Protein AF-A0A7W1YJH7-F1 (afdb_monomer_lite)

Secondary structure (DSSP, 8-state):
--SSEEEEEPEEEPPPTTHHHHHHHHHHH---S-HHHHHHHHH---S-HHHHHHHHHHHHSHHHHHTT--GGGGSSS-TT--EETTTTS-TT--S-B-EEEEEEEEEE-SEEEEEEEEEEE---EEEESSSS--EEEPEEE-SSEEEE-PPTT-EEEEEEE--EEEEEEEEEEEETTEEPP-TT-EEE--SB-TTTS-EEEEEEEEEEB-SPPTTEEEEEEEEEE--TT-EEEEEEETTEEEE-SEEESPP----SSSPPPP-SB--EEEEE--GGGBTSEEEEEEEEETT---EEEEEEEEEE------------

pLDDT: mean 89.16, std 13.12, range [42.38, 98.88]

Foldseek 3Di:
DDQWDFFDWWAWDACDPLVQLQQVQQLQQADFAAPLVVVDVVVDDDPDVVVVVVNCVVCVDLLNQQLQRFQCQQAPPDLNGHHQFPPPPPPPPPAFFKKKKFQQAFDFFQKKKWFFPAWDAPFWKWFDRFSRDIDTFDWDDDRTIIMTGHDHPGTGGMMIGHGISTRTRYMWTHDPNHTDHRPSMGIGGDDHRCVQWPFPIKIKDKGAAAQRDPQKKKKWKWAFFWAFVQKAKWKDWVNGTHHQHAKVVGDHHSYPDDGDDTDRGTMITIGTDDRVRHGTIMMIMMTRTPVIDPTTIIIMIMHGPPDPPDDDPPDD

Structure (mmCIF, N/CA/C/O backbone):
data_AF-A0A7W1YJH7-F1
#
_entry.id   AF-A0A7W1YJH7-F1
#
loop_
_atom_site.group_PDB
_atom_site.id
_atom_site.type_symbol
_atom_site.label_atom_id
_atom_site.label_alt_id
_atom_site.label_comp_id
_atom_site.label_asym_id
_atom_site.label_entity_id
_atom_site.label_seq_id
_atom_site.pdbx_PDB_ins_code
_atom_site.Cartn_x
_atom_site.Cartn_y
_atom_site.Cartn_z
_atom_site.occupancy
_atom_site.B_iso_or_equiv
_atom_site.auth_seq_id
_atom_site.auth_comp_id
_atom_site.auth_asym_id
_atom_site.auth_atom_id
_atom_site.pdbx_PDB_model_num
ATOM 1 N N . GLN A 1 1 ? 8.538 -22.469 -19.641 1.00 61.84 1 GLN A N 1
ATOM 2 C CA . GLN A 1 1 ? 9.295 -21.195 -19.649 1.00 61.84 1 GLN A CA 1
ATOM 3 C C . GLN A 1 1 ? 10.195 -21.187 -18.421 1.00 61.84 1 GLN A C 1
ATOM 5 O O . GLN A 1 1 ? 9.828 -21.837 -17.451 1.00 61.84 1 GLN A O 1
ATOM 10 N N . SER A 1 2 ? 11.355 -20.520 -18.457 1.00 74.19 2 SER A N 1
ATOM 11 C CA . SER A 1 2 ? 12.187 -20.376 -17.250 1.00 74.19 2 SER A CA 1
ATOM 12 C C . SER A 1 2 ? 11.385 -19.675 -16.147 1.00 74.19 2 SER A C 1
ATOM 14 O O . SER A 1 2 ? 10.746 -18.651 -16.414 1.00 74.19 2 SER A O 1
ATOM 16 N N . THR A 1 3 ? 11.419 -20.229 -14.932 1.00 81.44 3 THR A N 1
ATOM 17 C CA . THR A 1 3 ? 10.791 -19.658 -13.728 1.00 81.44 3 THR A CA 1
ATOM 18 C C . THR A 1 3 ? 11.455 -18.353 -13.303 1.00 81.44 3 THR A C 1
ATOM 20 O O . THR A 1 3 ? 10.800 -17.508 -12.705 1.00 81.44 3 THR A O 1
ATOM 23 N N . HIS A 1 4 ? 12.723 -18.159 -13.675 1.00 90.19 4 HIS A N 1
ATOM 24 C CA . HIS A 1 4 ? 13.487 -16.933 -13.466 1.00 90.19 4 HIS A CA 1
ATOM 25 C C . HIS A 1 4 ? 13.873 -16.342 -14.819 1.00 90.19 4 HIS A C 1
ATOM 27 O O . HIS A 1 4 ? 14.597 -16.976 -15.595 1.00 90.19 4 HIS A O 1
ATOM 33 N N . ARG A 1 5 ? 13.378 -15.147 -15.142 1.00 94.50 5 ARG A N 1
ATOM 34 C CA . ARG A 1 5 ? 13.709 -14.489 -16.413 1.00 94.50 5 ARG A CA 1
ATOM 35 C C . ARG A 1 5 ? 13.520 -12.984 -16.351 1.00 94.50 5 ARG A C 1
ATOM 37 O O . ARG A 1 5 ? 12.672 -12.476 -15.617 1.00 94.50 5 ARG A O 1
ATOM 44 N N . ARG A 1 6 ? 14.296 -12.284 -17.175 1.00 96.81 6 ARG A N 1
ATOM 45 C CA . ARG A 1 6 ? 14.100 -10.862 -17.450 1.00 96.81 6 ARG A CA 1
ATOM 46 C C . ARG A 1 6 ? 12.825 -10.693 -18.272 1.00 96.81 6 ARG A C 1
ATOM 48 O O . ARG A 1 6 ? 12.600 -11.461 -19.205 1.00 96.81 6 ARG A O 1
ATOM 55 N N . LEU A 1 7 ? 12.014 -9.701 -17.926 1.00 97.38 7 LEU A N 1
ATOM 56 C CA . LEU A 1 7 ? 10.808 -9.342 -18.669 1.00 97.38 7 LEU A CA 1
ATOM 57 C C . LEU A 1 7 ? 11.022 -8.097 -19.527 1.00 97.38 7 LEU A C 1
ATOM 59 O O . LEU A 1 7 ? 10.692 -8.115 -20.707 1.00 97.38 7 LEU A O 1
ATOM 63 N N . ALA A 1 8 ? 11.571 -7.029 -18.942 1.00 97.94 8 ALA A N 1
ATOM 64 C CA . ALA A 1 8 ? 11.750 -5.758 -19.636 1.00 97.94 8 ALA A CA 1
ATOM 65 C C . ALA A 1 8 ? 12.838 -4.893 -18.989 1.00 97.94 8 ALA A C 1
ATOM 67 O O . ALA A 1 8 ? 13.052 -4.941 -17.779 1.00 97.94 8 ALA A O 1
ATOM 68 N N . GLU A 1 9 ? 13.498 -4.073 -19.803 1.00 98.44 9 GLU A N 1
ATOM 69 C CA . GLU A 1 9 ? 14.097 -2.814 -19.352 1.00 98.44 9 GLU A CA 1
ATOM 70 C C . GLU A 1 9 ? 13.020 -1.737 -19.452 1.00 98.44 9 GLU A C 1
ATOM 72 O O . GLU A 1 9 ? 12.341 -1.667 -20.478 1.00 98.44 9 GLU A O 1
ATOM 77 N N . LEU A 1 10 ? 12.825 -0.933 -18.408 1.00 98.69 10 LEU A N 1
ATOM 78 C CA . LEU A 1 10 ? 11.893 0.187 -18.506 1.00 98.69 10 LEU A CA 1
ATOM 79 C C . LEU A 1 10 ? 12.586 1.354 -19.209 1.00 98.69 10 LEU A C 1
ATOM 81 O O . LEU A 1 10 ? 13.774 1.597 -19.004 1.00 98.69 10 LEU A O 1
ATOM 85 N N . ALA A 1 11 ? 11.829 2.095 -20.013 1.00 98.62 11 ALA A N 1
ATOM 86 C CA . ALA A 1 11 ? 12.307 3.291 -20.697 1.00 98.62 11 ALA A CA 1
ATOM 87 C C . ALA A 1 11 ? 11.786 4.559 -19.998 1.00 98.62 11 ALA A C 1
ATOM 89 O O . ALA A 1 11 ? 10.679 4.524 -19.448 1.00 98.62 11 ALA A O 1
ATOM 90 N N . PRO A 1 12 ? 12.526 5.685 -20.030 1.00 98.62 12 PRO A N 1
ATOM 91 C CA . PRO A 1 12 ? 12.016 6.963 -19.547 1.00 98.62 12 PRO A CA 1
ATOM 92 C C . PRO A 1 12 ? 10.727 7.346 -20.275 1.00 98.62 12 PRO A C 1
ATOM 94 O O . PRO A 1 12 ? 10.602 7.151 -21.486 1.00 98.62 12 PRO A O 1
ATOM 97 N N . CYS A 1 13 ? 9.779 7.933 -19.555 1.00 98.62 13 CYS A N 1
ATOM 98 C CA . CYS A 1 13 ? 8.532 8.429 -20.123 1.00 98.62 13 CYS A CA 1
ATOM 99 C C . CYS A 1 13 ? 8.088 9.726 -19.437 1.00 98.62 13 CYS A C 1
ATOM 101 O O . CYS A 1 13 ? 8.650 10.148 -18.424 1.00 98.62 13 CYS A O 1
ATOM 103 N N . ALA A 1 14 ? 7.053 10.364 -19.985 1.00 98.56 14 ALA A N 1
ATOM 104 C CA . ALA A 1 14 ? 6.380 11.446 -19.278 1.00 98.56 14 ALA A CA 1
ATOM 105 C C . ALA A 1 14 ? 5.796 10.925 -17.955 1.00 98.56 14 ALA A C 1
ATOM 107 O O . ALA A 1 14 ? 5.360 9.772 -17.876 1.00 98.56 14 ALA A O 1
ATOM 108 N N . VAL A 1 15 ? 5.765 11.782 -16.929 1.00 98.69 15 VAL A N 1
ATOM 109 C CA . VAL A 1 15 ? 5.072 11.473 -15.673 1.00 98.69 15 VAL A CA 1
ATOM 110 C C . VAL A 1 15 ? 3.595 11.192 -15.990 1.00 98.69 15 VAL A C 1
ATOM 112 O O . VAL A 1 15 ? 2.934 12.059 -16.567 1.00 98.69 15 VAL A O 1
ATOM 115 N N . PRO A 1 16 ? 3.065 9.999 -15.659 1.00 98.31 16 PRO A N 1
ATOM 116 C CA . PRO A 1 16 ? 1.682 9.654 -15.969 1.00 98.31 16 PRO A CA 1
ATOM 117 C C . PRO A 1 16 ? 0.680 10.564 -15.251 1.00 98.31 16 PRO A C 1
ATOM 119 O O . PRO A 1 16 ? 0.895 10.951 -14.103 1.00 98.31 16 PRO A O 1
ATOM 122 N N . ALA A 1 17 ? -0.455 10.852 -15.893 1.00 97.56 17 ALA A N 1
ATOM 123 C CA . ALA A 1 17 ? -1.522 11.660 -15.292 1.00 97.56 17 ALA A CA 1
ATOM 124 C C . ALA A 1 17 ? -2.106 11.029 -14.010 1.00 97.56 17 ALA A C 1
ATOM 126 O O . ALA A 1 17 ? -2.607 11.733 -13.140 1.00 97.56 17 ALA A O 1
ATOM 127 N N . ASP A 1 18 ? -2.010 9.706 -13.877 1.00 98.00 18 ASP A N 1
ATOM 128 C CA . ASP A 1 18 ? -2.440 8.912 -12.727 1.00 98.00 18 ASP A CA 1
ATOM 129 C C . ASP A 1 18 ? -1.293 8.595 -11.745 1.00 98.00 18 ASP A C 1
ATOM 131 O O . ASP A 1 18 ? -1.409 7.675 -10.936 1.00 98.00 18 ASP A O 1
ATOM 135 N N . ALA A 1 19 ? -0.180 9.340 -11.777 1.00 98.56 19 ALA A N 1
ATOM 136 C CA . ALA A 1 19 ? 0.971 9.103 -10.897 1.00 98.56 19 ALA A CA 1
ATOM 137 C C . ALA A 1 19 ? 0.606 9.079 -9.399 1.00 98.56 19 ALA A C 1
ATOM 139 O O . ALA A 1 19 ? 1.169 8.282 -8.649 1.00 98.56 19 ALA A O 1
ATOM 140 N N . GLN A 1 20 ? -0.387 9.870 -8.969 1.00 98.31 20 GLN A N 1
ATOM 141 C CA . GLN A 1 20 ? -0.909 9.793 -7.602 1.00 98.31 20 GLN A CA 1
ATOM 142 C C . GLN A 1 20 ? -1.521 8.421 -7.300 1.00 98.31 20 GLN A C 1
ATOM 144 O O . GLN A 1 20 ? -1.251 7.853 -6.249 1.00 98.31 20 GLN A O 1
ATOM 149 N N . ALA A 1 21 ? -2.321 7.867 -8.212 1.00 98.50 21 ALA A N 1
ATOM 150 C CA . ALA A 1 21 ? -2.969 6.576 -8.008 1.00 98.50 21 ALA A CA 1
ATOM 151 C C . ALA A 1 21 ? -1.944 5.436 -7.928 1.00 98.50 21 ALA A C 1
ATOM 153 O O . ALA A 1 21 ? -2.091 4.534 -7.108 1.00 98.50 21 ALA A O 1
ATOM 154 N N . LEU A 1 22 ? -0.878 5.500 -8.733 1.00 98.69 22 LEU A N 1
ATOM 155 C CA . LEU A 1 22 ? 0.249 4.565 -8.669 1.00 98.69 22 LEU A CA 1
ATOM 156 C C . LEU A 1 22 ? 1.021 4.661 -7.349 1.00 98.69 22 LEU A C 1
ATOM 158 O O . LEU A 1 22 ? 1.363 3.636 -6.759 1.00 98.69 22 LEU A O 1
ATOM 162 N N . TYR A 1 23 ? 1.291 5.884 -6.885 1.00 98.12 23 TYR A N 1
ATOM 163 C CA . TYR A 1 23 ? 1.924 6.119 -5.591 1.00 98.12 23 TYR A CA 1
ATOM 164 C C . TYR A 1 23 ? 1.088 5.515 -4.460 1.00 98.12 23 TYR A C 1
ATOM 166 O O . TYR A 1 23 ? 1.578 4.664 -3.711 1.00 98.12 23 TYR A O 1
ATOM 174 N N . GLU A 1 24 ? -0.193 5.890 -4.409 1.00 97.81 24 GLU A N 1
ATOM 175 C CA . GLU A 1 24 ? -1.137 5.433 -3.394 1.00 97.81 24 GLU A CA 1
ATOM 176 C C . GLU A 1 24 ? -1.323 3.918 -3.433 1.00 97.81 24 GLU A C 1
ATOM 178 O O . GLU A 1 24 ? -1.343 3.288 -2.382 1.00 97.81 24 GLU A O 1
ATOM 183 N N . ALA A 1 25 ? -1.384 3.296 -4.613 1.00 98.25 25 ALA A N 1
ATOM 184 C CA . ALA A 1 25 ? -1.552 1.849 -4.717 1.00 98.25 25 ALA A CA 1
ATOM 185 C C . ALA A 1 25 ? -0.481 1.089 -3.933 1.00 98.25 25 ALA A C 1
ATOM 187 O O . ALA A 1 25 ? -0.808 0.160 -3.196 1.00 98.25 25 ALA A O 1
ATOM 188 N N . THR A 1 26 ? 0.783 1.504 -4.041 1.00 98.06 26 THR A N 1
ATOM 189 C CA . THR A 1 26 ? 1.871 0.914 -3.254 1.00 98.06 26 THR A CA 1
ATOM 190 C C . THR A 1 26 ? 1.803 1.332 -1.785 1.00 98.06 26 THR A C 1
ATOM 192 O O . THR A 1 26 ? 2.030 0.478 -0.939 1.00 98.06 26 THR A O 1
ATOM 195 N N . CYS A 1 27 ? 1.417 2.567 -1.441 1.00 96.12 27 CYS A N 1
ATOM 196 C CA . CYS A 1 27 ? 1.228 2.956 -0.036 1.00 96.12 27 CYS A CA 1
ATOM 197 C C . CYS A 1 27 ? 0.150 2.121 0.680 1.00 96.12 27 CYS A C 1
ATOM 199 O O . CYS A 1 27 ? 0.367 1.699 1.808 1.00 96.12 27 CYS A O 1
ATOM 201 N N . PHE A 1 28 ? -0.988 1.853 0.030 1.00 96.94 28 PHE A N 1
ATOM 202 C CA . PHE A 1 28 ? -2.054 1.001 0.574 1.00 96.94 28 PHE A CA 1
ATOM 203 C C . PHE A 1 28 ? -1.674 -0.486 0.594 1.00 96.94 28 PHE A C 1
ATOM 205 O O . PHE A 1 28 ? -2.136 -1.224 1.461 1.00 96.94 28 PHE A O 1
ATOM 212 N N . ALA A 1 29 ? -0.870 -0.947 -0.370 1.00 95.75 29 ALA A N 1
ATOM 213 C CA . ALA A 1 29 ? -0.465 -2.349 -0.455 1.00 95.75 29 ALA A CA 1
ATOM 214 C C . ALA A 1 29 ? 0.703 -2.705 0.476 1.00 95.75 29 ALA A C 1
ATOM 216 O O . ALA A 1 29 ? 0.859 -3.876 0.825 1.00 95.75 29 ALA A O 1
ATOM 217 N N . ALA A 1 30 ? 1.553 -1.733 0.806 1.00 93.56 30 ALA A N 1
ATOM 218 C CA . ALA A 1 30 ? 2.803 -1.962 1.508 1.00 93.56 30 ALA A CA 1
ATOM 219 C C . ALA A 1 30 ? 2.585 -2.537 2.910 1.00 93.56 30 ALA A C 1
ATOM 221 O O . ALA A 1 30 ? 1.809 -2.032 3.717 1.00 93.56 30 ALA A O 1
ATOM 222 N N . ASP A 1 31 ? 3.337 -3.589 3.211 1.00 88.88 31 ASP A N 1
ATOM 223 C CA . ASP A 1 31 ? 3.388 -4.167 4.544 1.00 88.88 31 ASP A CA 1
ATOM 224 C C . ASP A 1 31 ? 4.259 -3.284 5.455 1.00 88.88 31 ASP A C 1
ATOM 226 O O . ASP A 1 31 ? 5.481 -3.207 5.275 1.00 88.88 31 ASP A O 1
ATOM 230 N N . ASN A 1 32 ? 3.625 -2.611 6.424 1.00 88.00 32 ASN A N 1
ATOM 231 C CA . ASN A 1 32 ? 4.273 -1.753 7.420 1.00 88.00 32 ASN A CA 1
ATOM 232 C C . ASN A 1 32 ? 4.306 -2.357 8.835 1.00 88.00 32 ASN A C 1
ATOM 234 O O . ASN A 1 32 ? 4.847 -1.732 9.743 1.00 88.00 32 ASN A O 1
ATOM 238 N N . ASP A 1 33 ? 3.867 -3.602 9.023 1.00 90.25 33 ASP A N 1
ATOM 239 C CA . ASP A 1 33 ? 3.810 -4.222 10.354 1.00 90.25 33 ASP A CA 1
ATOM 240 C C . ASP A 1 33 ? 5.192 -4.553 10.925 1.00 90.25 33 ASP A C 1
ATOM 242 O O . ASP A 1 33 ? 6.190 -4.573 10.202 1.00 90.25 33 ASP A O 1
ATOM 246 N N . ALA A 1 34 ? 5.254 -4.877 12.213 1.00 90.06 34 ALA A N 1
ATOM 247 C CA . ALA A 1 34 ? 6.450 -5.402 12.857 1.00 90.06 34 ALA A CA 1
ATOM 248 C C . ALA A 1 34 ? 6.988 -6.655 12.146 1.00 90.06 34 ALA A C 1
ATOM 250 O O . ALA A 1 34 ? 6.229 -7.502 11.660 1.00 90.06 34 ALA A O 1
ATOM 251 N N . LEU A 1 35 ? 8.316 -6.811 12.121 1.00 89.50 35 LEU A N 1
ATOM 252 C CA . LEU A 1 35 ? 8.987 -7.939 11.469 1.00 89.50 35 LEU A CA 1
ATOM 253 C C . LEU A 1 35 ? 8.476 -9.291 11.984 1.00 89.50 35 LEU A C 1
ATOM 255 O O . LEU A 1 35 ? 8.379 -10.247 11.215 1.00 89.50 35 LEU A O 1
ATOM 259 N N . GLU A 1 36 ? 8.122 -9.370 13.260 1.00 91.25 36 GLU A N 1
ATOM 260 C CA . GLU A 1 36 ? 7.566 -10.542 13.924 1.00 91.25 36 GLU A CA 1
ATOM 261 C C . GLU A 1 36 ? 6.221 -10.934 13.300 1.00 91.25 36 GLU A C 1
ATOM 263 O O . GLU A 1 36 ? 6.043 -12.084 12.892 1.00 91.25 36 GLU A O 1
ATOM 268 N N . ALA A 1 37 ? 5.311 -9.971 13.122 1.00 91.62 37 ALA A N 1
ATOM 269 C CA . ALA A 1 37 ? 4.021 -10.187 12.466 1.00 91.62 37 ALA A CA 1
ATOM 270 C C . ALA A 1 37 ? 4.201 -10.587 10.990 1.00 91.62 37 ALA A C 1
ATOM 272 O O . ALA A 1 37 ? 3.569 -11.533 10.506 1.00 91.62 37 ALA A O 1
ATOM 273 N N . ARG A 1 38 ? 5.137 -9.945 10.276 1.00 89.31 38 ARG A N 1
ATOM 274 C CA . ARG A 1 38 ? 5.480 -10.325 8.893 1.00 89.31 38 ARG A CA 1
ATOM 275 C C . ARG A 1 38 ? 6.030 -11.743 8.811 1.00 89.31 38 ARG A C 1
ATOM 277 O O . ARG A 1 38 ? 5.660 -12.499 7.914 1.00 89.31 38 ARG A O 1
ATOM 284 N N . SER A 1 39 ? 6.903 -12.115 9.741 1.00 89.50 39 SER A N 1
ATOM 285 C CA . SER A 1 39 ? 7.529 -13.439 9.801 1.00 89.50 39 SER A CA 1
ATOM 286 C C . SER A 1 39 ? 6.508 -14.522 10.132 1.00 89.50 39 SER A C 1
ATOM 288 O O . SER A 1 39 ? 6.524 -15.584 9.507 1.00 89.50 39 SER A O 1
ATOM 290 N N . LEU A 1 40 ? 5.560 -14.241 11.031 1.00 91.12 40 LEU A N 1
ATOM 291 C CA . LEU A 1 40 ? 4.418 -15.115 11.296 1.00 91.12 40 LEU A CA 1
ATOM 292 C C . LEU A 1 40 ? 3.613 -15.368 10.013 1.00 91.12 40 LEU A C 1
ATOM 294 O O . LEU A 1 40 ? 3.408 -16.522 9.641 1.00 91.12 40 LEU A O 1
ATOM 298 N N . ARG A 1 41 ? 3.223 -14.309 9.288 1.00 88.56 41 ARG A N 1
ATOM 299 C CA . ARG A 1 41 ? 2.466 -14.444 8.028 1.00 88.56 41 ARG A CA 1
ATOM 300 C C . ARG A 1 41 ? 3.238 -15.215 6.958 1.00 88.56 41 ARG A C 1
ATOM 302 O O . ARG A 1 41 ? 2.675 -16.096 6.318 1.00 88.56 41 ARG A O 1
ATOM 309 N N . ARG A 1 42 ? 4.524 -14.901 6.775 1.00 85.56 42 ARG A N 1
ATOM 310 C CA . ARG A 1 42 ? 5.390 -15.539 5.768 1.00 85.56 42 ARG A CA 1
ATOM 311 C C . ARG A 1 42 ? 5.663 -17.013 6.069 1.00 85.56 42 ARG A C 1
ATOM 313 O O . ARG A 1 42 ? 5.786 -17.793 5.132 1.00 85.56 42 ARG A O 1
ATOM 320 N N . SER A 1 43 ? 5.785 -17.381 7.345 1.00 88.19 43 SER A N 1
ATOM 321 C CA . SER A 1 43 ? 6.021 -18.772 7.758 1.00 88.19 43 SER A CA 1
ATOM 322 C C . SER A 1 43 ? 4.751 -19.623 7.771 1.00 88.19 43 SER A C 1
ATOM 324 O O . SER A 1 43 ? 4.849 -20.842 7.669 1.00 88.19 43 SER A O 1
ATOM 326 N N . GLY A 1 44 ? 3.572 -19.001 7.858 1.00 89.00 44 GLY A N 1
ATOM 327 C CA . GLY A 1 44 ? 2.295 -19.701 7.800 1.00 89.00 44 GLY A CA 1
ATOM 328 C C . GLY A 1 44 ? 2.003 -20.566 9.037 1.00 89.00 44 GLY A C 1
ATOM 329 O O . GLY A 1 44 ? 2.681 -20.456 10.072 1.00 89.00 44 GLY A O 1
ATOM 330 N N . PRO A 1 45 ? 0.958 -21.410 8.969 1.00 90.50 45 PRO A N 1
ATOM 331 C CA . PRO A 1 45 ? 0.590 -22.302 10.066 1.00 90.50 45 PRO A CA 1
ATOM 332 C C . PRO A 1 45 ? 1.706 -23.314 10.360 1.00 90.50 45 PRO A C 1
ATOM 334 O O . PRO A 1 45 ? 2.457 -23.710 9.473 1.00 90.50 45 PRO A O 1
ATOM 337 N N . THR A 1 46 ? 1.807 -23.741 11.618 1.00 90.56 46 THR A N 1
ATOM 338 C CA . THR A 1 46 ? 2.767 -24.760 12.065 1.00 90.56 46 THR A CA 1
ATOM 339 C C . THR A 1 46 ? 2.025 -25.981 12.595 1.00 90.56 46 THR A C 1
ATOM 341 O O . THR A 1 46 ? 0.987 -25.845 13.236 1.00 90.56 46 THR A O 1
ATOM 344 N N . LEU A 1 47 ? 2.571 -27.172 12.349 1.00 94.12 47 LEU A N 1
ATOM 345 C CA . LEU A 1 47 ? 2.102 -28.418 12.966 1.00 94.12 47 LEU A CA 1
ATOM 346 C C . LEU A 1 47 ? 2.873 -28.765 14.247 1.00 94.12 47 LEU A C 1
ATOM 348 O O . LEU A 1 47 ? 2.548 -29.750 14.898 1.00 94.12 47 LEU A O 1
ATOM 352 N N . VAL A 1 48 ? 3.896 -27.981 14.606 1.00 96.31 48 VAL A N 1
ATOM 353 C CA . VAL A 1 48 ? 4.712 -28.194 15.808 1.00 96.31 48 VAL A CA 1
ATOM 354 C C . VAL A 1 48 ? 4.071 -27.442 16.982 1.00 96.31 48 VAL A C 1
ATOM 356 O O . VAL A 1 48 ? 4.137 -26.207 16.999 1.00 96.31 48 VAL A O 1
ATOM 359 N N . PRO A 1 49 ? 3.477 -28.130 17.979 1.00 96.06 49 PRO A N 1
ATOM 360 C CA . PRO A 1 49 ? 2.710 -27.475 19.042 1.00 96.06 49 PRO A CA 1
ATOM 361 C C . PRO A 1 49 ? 3.528 -26.481 19.867 1.00 96.06 49 PRO A C 1
ATOM 363 O O . PRO A 1 49 ? 3.021 -25.435 20.251 1.00 96.06 49 PRO A O 1
ATOM 366 N N . GLN A 1 50 ? 4.813 -26.761 20.091 1.00 97.62 50 GLN A N 1
ATOM 367 C CA . GLN A 1 50 ? 5.724 -25.879 20.822 1.00 97.62 50 GLN A CA 1
ATOM 368 C C . GLN A 1 50 ? 5.951 -24.559 20.076 1.00 97.62 50 GLN A C 1
ATOM 370 O O . GLN A 1 50 ? 6.031 -23.503 20.697 1.00 97.62 50 GLN A O 1
ATOM 375 N N . VAL A 1 51 ? 6.009 -24.604 18.739 1.00 95.50 51 VAL A N 1
ATOM 376 C CA . VAL A 1 51 ? 6.124 -23.396 17.910 1.00 95.50 51 VAL A CA 1
ATOM 377 C C . VAL A 1 51 ? 4.828 -22.593 17.976 1.00 95.50 51 VAL A C 1
ATOM 379 O O . VAL A 1 51 ? 4.886 -21.370 18.069 1.00 95.50 51 VAL A O 1
ATOM 382 N N . GLN A 1 52 ? 3.667 -23.256 17.963 1.00 96.62 52 GLN A N 1
ATOM 383 C CA . GLN A 1 52 ? 2.384 -22.568 18.119 1.00 96.62 52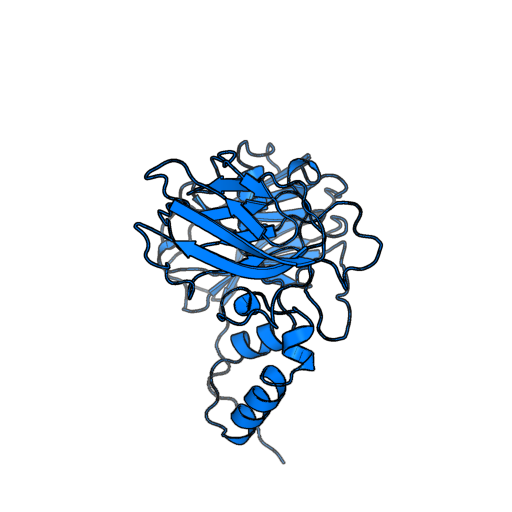 GLN A CA 1
ATOM 384 C C . GLN A 1 52 ? 2.269 -21.917 19.503 1.00 96.62 52 GLN A C 1
ATOM 386 O O . GLN A 1 52 ? 2.015 -20.722 19.579 1.00 96.62 52 GLN A O 1
ATOM 391 N N . ALA A 1 53 ? 2.580 -22.648 20.576 1.00 97.44 53 ALA A N 1
ATOM 392 C CA . ALA A 1 53 ? 2.558 -22.123 21.939 1.00 97.44 53 ALA A CA 1
ATOM 393 C C . ALA A 1 53 ? 3.508 -20.927 22.125 1.00 97.44 53 ALA A C 1
ATOM 395 O O . ALA A 1 53 ? 3.146 -19.947 22.769 1.00 97.44 53 ALA A O 1
ATOM 396 N N . ALA A 1 54 ? 4.703 -20.968 21.524 1.00 96.56 54 ALA A N 1
ATOM 397 C CA . ALA A 1 54 ? 5.639 -19.845 21.556 1.00 96.56 54 ALA A CA 1
ATOM 398 C C . ALA A 1 54 ? 5.104 -18.615 20.801 1.00 96.56 54 ALA A C 1
ATOM 400 O O . ALA A 1 54 ? 5.251 -17.490 21.279 1.00 96.56 54 ALA A O 1
ATOM 401 N N . ARG A 1 55 ? 4.457 -18.816 19.643 1.00 95.50 55 ARG A N 1
ATOM 402 C CA . ARG A 1 55 ? 3.791 -17.736 18.895 1.00 95.50 55 ARG A CA 1
ATOM 403 C C . ARG A 1 55 ? 2.660 -17.129 19.720 1.00 95.50 55 ARG A C 1
ATOM 405 O O . ARG A 1 55 ? 2.619 -15.912 19.863 1.00 95.50 55 ARG A O 1
ATOM 412 N N . ASP A 1 56 ? 1.795 -17.958 20.291 1.00 95.44 56 ASP A N 1
ATOM 413 C CA . ASP A 1 56 ? 0.660 -17.505 21.098 1.00 95.44 56 ASP A CA 1
ATOM 414 C C . ASP A 1 56 ? 1.136 -16.716 22.325 1.00 95.44 56 ASP A C 1
ATOM 416 O O . ASP A 1 56 ? 0.626 -15.630 22.593 1.00 95.44 56 ASP A O 1
ATOM 420 N N . ALA A 1 57 ? 2.176 -17.198 23.014 1.00 96.19 57 ALA A N 1
ATOM 421 C CA . ALA A 1 57 ? 2.782 -16.489 24.138 1.00 96.19 57 ALA A CA 1
ATOM 422 C C . ALA A 1 57 ? 3.374 -15.131 23.721 1.00 96.19 57 ALA A C 1
ATOM 424 O O . ALA A 1 57 ? 3.145 -14.127 24.393 1.00 96.19 57 ALA A O 1
ATOM 425 N N . PHE A 1 58 ? 4.103 -15.074 22.600 1.00 94.94 58 PHE A N 1
ATOM 426 C CA . PHE A 1 58 ? 4.720 -13.835 22.125 1.00 94.94 58 PHE A CA 1
ATOM 427 C C . PHE A 1 58 ? 3.690 -12.799 21.655 1.00 94.94 58 PHE A C 1
ATOM 429 O O . PHE A 1 58 ? 3.785 -11.633 22.024 1.00 94.94 58 PHE A O 1
ATOM 436 N N . PHE A 1 59 ? 2.703 -13.194 20.846 1.00 92.75 59 PHE A N 1
ATOM 437 C CA . PHE A 1 59 ? 1.702 -12.261 20.308 1.00 92.75 59 PHE A CA 1
ATOM 438 C C . PHE A 1 59 ? 0.580 -11.939 21.307 1.00 92.75 59 PHE A C 1
ATOM 440 O O . PHE A 1 59 ? -0.092 -10.917 21.160 1.00 92.75 59 PHE A O 1
ATOM 447 N N . GLY A 1 60 ? 0.385 -12.781 22.326 1.00 90.56 60 GLY A N 1
ATOM 448 C CA . GLY A 1 60 ? -0.560 -12.555 23.419 1.00 90.56 60 GLY A CA 1
ATOM 449 C C . GLY A 1 60 ? -0.030 -11.649 24.533 1.00 90.56 60 GLY A C 1
ATOM 450 O O . GLY A 1 60 ? -0.821 -11.178 25.347 1.00 90.56 60 GLY A O 1
ATOM 451 N N . GLN A 1 61 ? 1.280 -11.380 24.590 1.00 92.00 61 GLN A N 1
ATOM 452 C CA . GLN A 1 61 ? 1.850 -10.556 25.657 1.00 92.00 61 GLN A CA 1
ATOM 453 C C . GLN A 1 61 ? 1.374 -9.095 25.566 1.00 92.00 61 GLN A C 1
ATOM 455 O O . GLN A 1 61 ? 1.373 -8.483 24.493 1.00 92.00 61 GLN A O 1
ATOM 460 N N . GLU A 1 62 ? 1.038 -8.507 26.716 1.00 89.94 62 GLU A N 1
ATOM 461 C CA . GLU A 1 62 ? 0.545 -7.127 26.827 1.00 89.94 62 GLU A CA 1
ATOM 462 C C . GLU A 1 62 ? 1.507 -6.115 26.194 1.00 89.94 62 GLU A C 1
ATOM 464 O O . GLU A 1 62 ? 1.083 -5.186 25.509 1.00 89.94 62 GLU A O 1
ATOM 469 N N . LEU A 1 63 ? 2.819 -6.325 26.348 1.00 87.88 63 LEU A N 1
ATOM 470 C CA . LEU A 1 63 ? 3.820 -5.427 25.779 1.00 87.88 63 LEU A CA 1
ATOM 471 C C . LEU A 1 63 ? 3.756 -5.394 24.244 1.00 87.88 63 LEU A C 1
ATOM 473 O O . LEU A 1 63 ? 3.866 -4.319 23.667 1.00 87.88 63 LEU A O 1
ATOM 477 N N . PHE A 1 64 ? 3.559 -6.535 23.574 1.00 88.50 64 PHE A N 1
ATOM 478 C CA . PHE A 1 64 ? 3.439 -6.576 22.112 1.00 88.50 64 PHE A CA 1
ATOM 479 C C . PHE A 1 64 ? 2.178 -5.862 21.641 1.00 88.50 64 PHE A C 1
ATOM 481 O O . PHE A 1 64 ? 2.242 -4.983 20.779 1.00 88.50 64 PHE A O 1
ATOM 488 N N . ARG A 1 65 ? 1.050 -6.196 22.272 1.00 87.75 65 ARG A N 1
ATOM 489 C CA . ARG A 1 65 ? -0.270 -5.635 21.971 1.00 87.75 65 ARG A CA 1
ATOM 490 C C . ARG A 1 65 ? -0.324 -4.116 22.195 1.00 87.75 65 ARG A C 1
ATOM 492 O O . ARG A 1 65 ? -0.833 -3.392 21.348 1.00 87.75 65 ARG A O 1
ATOM 499 N N . SER A 1 66 ? 0.274 -3.617 23.275 1.00 83.06 66 SER A N 1
ATOM 500 C CA . SER A 1 66 ? 0.290 -2.183 23.615 1.00 83.06 66 SER A CA 1
ATOM 501 C C . SER A 1 66 ? 1.285 -1.345 22.806 1.00 83.06 66 SER A C 1
ATOM 503 O O . SER A 1 66 ? 1.156 -0.124 22.763 1.00 83.06 66 SER A O 1
ATOM 505 N N . ARG A 1 67 ? 2.276 -1.955 22.135 1.00 83.44 67 ARG A N 1
ATOM 506 C CA . ARG A 1 67 ? 3.219 -1.197 21.289 1.00 83.44 67 ARG A CA 1
ATOM 507 C C . ARG A 1 67 ? 2.621 -0.697 19.981 1.00 83.44 67 ARG A C 1
ATOM 509 O O . ARG A 1 67 ? 3.263 0.114 19.320 1.00 83.44 67 ARG A O 1
ATOM 516 N N . GLY A 1 68 ? 1.443 -1.191 19.611 1.00 84.69 68 GLY A N 1
ATOM 517 C CA . GLY A 1 68 ? 0.725 -0.778 18.414 1.00 84.69 68 GLY A CA 1
ATOM 518 C C . GLY A 1 68 ? 1.550 -0.903 17.142 1.00 84.69 68 GLY A C 1
ATOM 519 O O . GLY A 1 68 ? 1.673 0.042 16.369 1.00 84.69 68 GLY A O 1
ATOM 520 N N . CYS A 1 69 ? 2.173 -2.071 16.977 1.00 87.44 69 CYS A N 1
ATOM 521 C CA . CYS A 1 69 ? 3.100 -2.362 15.889 1.00 87.44 69 CYS A CA 1
ATOM 522 C C . CYS A 1 69 ? 2.537 -3.319 14.825 1.00 87.44 69 CYS A C 1
ATOM 524 O O . CYS A 1 69 ? 3.271 -3.807 13.965 1.00 87.44 69 CYS A O 1
ATOM 526 N N . TRP A 1 70 ? 1.232 -3.588 14.883 1.00 90.94 70 TRP A N 1
ATOM 527 C CA . TRP A 1 70 ? 0.529 -4.484 13.975 1.00 90.94 70 TRP A CA 1
ATOM 528 C C . TRP A 1 70 ? -0.848 -3.907 13.632 1.00 90.94 70 TRP A C 1
ATOM 530 O O . TRP A 1 70 ? -1.671 -3.718 14.524 1.00 90.94 70 TRP A O 1
ATOM 540 N N . ASP A 1 71 ? -1.101 -3.664 12.346 1.00 90.50 71 ASP A N 1
ATOM 541 C CA . ASP A 1 71 ? -2.331 -3.071 11.813 1.00 90.50 71 ASP A CA 1
ATOM 542 C C . ASP A 1 71 ? -3.620 -3.758 12.280 1.00 90.50 71 ASP A C 1
ATOM 544 O O . ASP A 1 71 ? -4.616 -3.098 12.569 1.00 90.50 71 ASP A O 1
ATOM 548 N N . LYS A 1 72 ? -3.586 -5.086 12.425 1.00 91.38 72 LYS A N 1
ATOM 549 C CA . LYS A 1 72 ? -4.710 -5.912 12.875 1.00 91.38 72 LYS A CA 1
ATOM 550 C C . LYS A 1 72 ? -5.297 -5.445 14.210 1.00 91.38 72 LYS A C 1
ATOM 552 O O . LYS A 1 72 ? -6.481 -5.663 14.450 1.00 91.38 72 LYS A O 1
ATOM 557 N N . LEU A 1 73 ? -4.487 -4.815 15.058 1.00 91.19 73 LEU A N 1
ATOM 558 C CA . LEU A 1 73 ? -4.913 -4.302 16.357 1.00 91.19 73 LEU A CA 1
ATOM 559 C C . LEU A 1 73 ? -5.915 -3.142 16.257 1.00 91.19 73 LEU A C 1
ATOM 561 O O . LEU A 1 73 ? -6.533 -2.822 17.257 1.00 91.19 73 LEU A O 1
ATOM 565 N N . LEU A 1 74 ? -6.105 -2.540 15.076 1.00 91.69 74 LEU A N 1
ATOM 566 C CA . LEU A 1 74 ? -7.180 -1.571 14.813 1.00 91.69 74 LEU A CA 1
ATOM 567 C C . LEU A 1 74 ? -8.557 -2.211 14.593 1.00 91.69 74 LEU A C 1
ATOM 569 O O . LEU A 1 74 ? -9.558 -1.502 14.438 1.00 91.69 74 LEU A O 1
ATOM 573 N N . PHE A 1 75 ? -8.594 -3.532 14.429 1.00 94.00 75 PHE A N 1
ATOM 574 C CA . PHE A 1 75 ? -9.764 -4.253 13.941 1.00 94.00 75 PHE A CA 1
ATOM 575 C C . PHE A 1 75 ? -10.125 -5.453 14.824 1.00 94.00 75 PHE A C 1
ATOM 577 O O . PHE A 1 75 ? -10.880 -6.325 14.384 1.00 94.00 75 PHE A O 1
ATOM 584 N N . ASP A 1 76 ? -9.577 -5.535 16.040 1.00 91.12 76 ASP A N 1
ATOM 585 C CA . ASP A 1 76 ? -9.733 -6.689 16.930 1.00 91.12 76 ASP A CA 1
ATOM 586 C C . ASP A 1 76 ? -10.847 -6.529 17.977 1.00 91.12 76 ASP A C 1
ATOM 588 O O . ASP A 1 76 ? -11.221 -7.517 18.609 1.00 91.12 76 ASP A O 1
ATOM 592 N N . GLY A 1 77 ? -11.460 -5.344 18.090 1.00 90.75 77 GLY A N 1
ATOM 593 C CA . GLY A 1 77 ? -12.539 -5.098 19.049 1.00 90.75 77 GLY A CA 1
ATOM 594 C C . GLY A 1 77 ? -12.050 -4.674 20.431 1.00 90.75 77 GLY A C 1
ATOM 595 O O . GLY A 1 77 ? -12.876 -4.522 21.334 1.00 90.75 77 GLY A O 1
ATOM 596 N N . GLU A 1 78 ? -10.743 -4.475 20.622 1.00 87.94 78 GLU A N 1
ATOM 597 C CA . GLU A 1 78 ? -10.152 -4.176 21.921 1.00 87.94 78 GLU A CA 1
ATOM 598 C C . GLU A 1 78 ? -9.628 -2.736 22.001 1.00 87.94 78 GLU A C 1
ATOM 600 O O . GLU A 1 78 ? -8.609 -2.369 21.432 1.00 87.94 78 GLU A O 1
ATOM 605 N N . ARG A 1 79 ? -10.269 -1.901 22.829 1.00 84.00 79 ARG A N 1
ATOM 606 C CA . ARG A 1 79 ? -9.850 -0.497 23.038 1.00 84.00 79 ARG A CA 1
ATOM 607 C C . ARG A 1 79 ? -8.450 -0.325 23.640 1.00 84.00 79 ARG A C 1
ATOM 609 O O . ARG A 1 79 ? -7.919 0.779 23.620 1.00 84.00 79 ARG A O 1
ATOM 616 N N . GLY A 1 80 ? -7.905 -1.374 24.254 1.00 82.69 80 GLY A N 1
ATOM 617 C CA . GLY A 1 80 ? -6.578 -1.351 24.875 1.00 82.69 80 GLY A CA 1
ATOM 618 C C . GLY A 1 80 ? -5.432 -1.557 23.885 1.00 82.69 80 GLY A C 1
ATOM 619 O O . GLY A 1 80 ? -4.270 -1.409 24.263 1.00 82.69 80 GLY A O 1
ATOM 620 N N . THR A 1 81 ? -5.745 -1.911 22.642 1.00 86.88 81 THR A N 1
ATOM 621 C CA . THR A 1 81 ? -4.783 -2.090 21.556 1.00 86.88 81 THR A CA 1
ATOM 622 C C . THR A 1 81 ? -5.000 -1.043 20.480 1.00 86.88 81 THR A C 1
ATOM 624 O O . THR A 1 81 ? -5.889 -0.206 20.605 1.00 86.88 81 THR A O 1
ATOM 627 N N . GLY A 1 82 ? -4.136 -1.018 19.466 1.00 85.69 82 GLY A N 1
ATOM 628 C CA . GLY A 1 82 ? -4.255 -0.051 18.387 1.00 85.69 82 GLY A CA 1
ATOM 629 C C . GLY A 1 82 ? -2.996 0.088 17.550 1.00 85.69 82 GLY A C 1
ATOM 630 O O . GLY A 1 82 ? -2.113 -0.765 17.594 1.00 85.69 82 GLY A O 1
ATOM 631 N N . LEU A 1 83 ? -2.894 1.195 16.820 1.00 82.88 83 LEU A N 1
ATOM 632 C CA . LEU A 1 83 ? -1.660 1.669 16.200 1.00 82.88 83 LEU A CA 1
ATOM 633 C C . LEU A 1 83 ? -1.236 2.984 16.842 1.00 82.88 83 LEU A C 1
ATOM 635 O O . LEU A 1 83 ? -2.029 3.918 17.000 1.00 82.88 83 LEU A O 1
ATOM 639 N N . VAL A 1 84 ? 0.047 3.061 17.183 1.00 74.25 84 VAL A N 1
ATOM 640 C CA . VAL A 1 84 ? 0.675 4.294 17.657 1.00 74.25 84 VAL A CA 1
ATOM 641 C C . VAL A 1 84 ? 1.410 4.913 16.479 1.00 74.25 84 VAL A C 1
ATOM 643 O O . VAL A 1 84 ? 2.557 4.564 16.188 1.00 74.25 84 VAL A O 1
ATOM 646 N N . GLN A 1 85 ? 0.753 5.845 15.793 1.00 63.84 85 GLN A N 1
ATOM 647 C CA . GLN A 1 85 ? 1.313 6.466 14.600 1.00 63.84 85 GLN A CA 1
ATOM 648 C C . GLN A 1 85 ? 2.626 7.198 14.924 1.00 63.84 85 GLN A C 1
ATOM 650 O O . GLN A 1 85 ? 2.663 8.132 15.723 1.00 63.84 85 GLN A O 1
ATOM 655 N N . GLY A 1 86 ? 3.721 6.781 14.284 1.00 55.47 86 GLY A N 1
ATOM 656 C CA . GLY A 1 86 ? 5.003 7.491 14.313 1.00 55.47 86 GLY A CA 1
ATOM 657 C C . GLY A 1 86 ? 5.812 7.416 15.614 1.00 55.47 86 GLY A C 1
ATOM 658 O O . GLY A 1 86 ? 6.898 7.986 15.664 1.00 55.47 86 GLY A O 1
ATOM 659 N N . GLY A 1 87 ? 5.363 6.683 16.640 1.00 53.75 87 GLY A N 1
ATOM 660 C CA . GLY A 1 87 ? 6.005 6.665 17.967 1.00 53.75 87 GLY A CA 1
ATOM 661 C C . GLY A 1 87 ? 7.451 6.140 18.004 1.00 53.75 87 GLY A C 1
ATOM 662 O O . GLY A 1 87 ? 8.165 6.369 18.979 1.00 53.75 87 GLY A O 1
ATOM 663 N N . ARG A 1 88 ? 7.897 5.442 16.951 1.00 56.81 88 ARG A N 1
ATOM 664 C CA . ARG A 1 88 ? 9.279 4.945 16.782 1.00 56.81 88 ARG A CA 1
ATOM 665 C C . ARG A 1 88 ? 9.865 5.224 15.399 1.00 56.81 88 ARG A C 1
ATOM 667 O O . ARG A 1 88 ? 10.887 4.637 15.038 1.00 56.81 88 ARG A O 1
ATOM 674 N N . LEU A 1 89 ? 9.229 6.096 14.615 1.00 55.31 89 LEU A N 1
ATOM 675 C CA . LEU A 1 89 ? 9.867 6.585 13.400 1.00 55.31 89 LEU A CA 1
ATOM 676 C C . LEU A 1 89 ? 11.147 7.335 13.804 1.00 55.31 89 LEU A C 1
ATOM 678 O O . LEU A 1 89 ? 11.145 8.025 14.827 1.00 55.31 89 LEU A O 1
ATOM 682 N N . PRO A 1 90 ? 12.250 7.207 13.045 1.00 49.66 90 PRO A N 1
ATOM 683 C CA . PRO A 1 90 ? 13.400 8.078 13.236 1.00 49.66 90 PRO A CA 1
ATOM 684 C C . PRO A 1 90 ? 12.910 9.529 13.264 1.00 49.66 90 PRO A C 1
ATOM 686 O O . PRO A 1 90 ? 12.077 9.907 12.444 1.00 49.66 90 PRO A O 1
ATOM 689 N N . THR A 1 91 ? 13.431 10.348 14.175 1.00 45.75 91 THR A N 1
ATOM 690 C CA . THR A 1 91 ? 13.049 11.760 14.400 1.00 45.75 91 THR A CA 1
ATOM 691 C C . THR A 1 91 ? 13.216 12.683 13.180 1.00 45.75 91 THR A C 1
ATOM 693 O O . THR A 1 91 ? 13.007 13.884 13.293 1.00 45.75 91 THR A O 1
ATOM 696 N N . ASN A 1 92 ? 13.592 12.130 12.024 1.00 42.44 92 ASN A N 1
ATOM 697 C CA . ASN A 1 92 ? 13.964 12.821 10.795 1.00 42.44 92 ASN A CA 1
ATOM 698 C C . ASN A 1 92 ? 12.976 12.546 9.641 1.00 42.44 92 ASN A C 1
ATOM 700 O O . ASN A 1 92 ? 13.350 12.684 8.478 1.00 42.44 92 ASN A O 1
ATOM 704 N N . VAL A 1 93 ? 11.743 12.101 9.918 1.00 48.88 93 VAL A N 1
ATOM 705 C CA . VAL A 1 93 ? 10.702 12.044 8.876 1.00 48.88 93 VAL A CA 1
ATOM 706 C C . VAL A 1 93 ? 10.154 13.459 8.666 1.00 48.88 93 VAL A C 1
ATOM 708 O O . VAL A 1 93 ? 9.212 13.893 9.330 1.00 48.88 93 VAL A O 1
ATOM 711 N N . ASP A 1 94 ? 10.791 14.198 7.757 1.00 42.38 94 ASP A N 1
ATOM 712 C CA . ASP A 1 94 ? 10.348 15.514 7.292 1.00 42.38 94 ASP A CA 1
ATOM 713 C C . ASP A 1 94 ? 9.085 15.379 6.424 1.00 42.38 94 ASP A C 1
ATOM 715 O O . ASP A 1 94 ? 9.138 15.333 5.202 1.00 42.38 94 ASP A O 1
ATOM 719 N N . GLY A 1 95 ? 7.916 15.323 7.061 1.00 55.84 95 GLY A N 1
ATOM 720 C CA . GLY A 1 95 ? 6.626 15.172 6.385 1.00 55.84 95 GLY A CA 1
ATOM 721 C C . GLY A 1 95 ? 5.694 14.303 7.216 1.00 55.84 95 GLY A C 1
ATOM 722 O O . GLY A 1 95 ? 6.107 13.281 7.744 1.00 55.84 95 GLY A O 1
ATOM 723 N N . LEU A 1 96 ? 4.439 14.721 7.395 1.00 66.06 96 LEU A N 1
ATOM 724 C CA . LEU A 1 96 ? 3.513 13.970 8.243 1.00 66.06 96 LEU A CA 1
ATOM 725 C C . LEU A 1 96 ? 2.951 12.778 7.460 1.00 66.06 96 LEU A C 1
ATOM 727 O O . LEU A 1 96 ? 2.328 13.007 6.417 1.00 66.06 96 LEU A O 1
ATOM 731 N N . PRO A 1 97 ? 3.133 11.539 7.946 1.00 80.75 97 PRO A N 1
ATOM 732 C CA . PRO A 1 97 ? 2.501 10.378 7.348 1.00 80.75 97 PRO A CA 1
ATOM 733 C C . PRO A 1 97 ? 0.971 10.481 7.364 1.00 80.75 97 PRO A C 1
ATOM 735 O O . PRO A 1 97 ? 0.377 11.099 8.254 1.00 80.75 97 PRO A O 1
ATOM 738 N N . GLU A 1 98 ? 0.328 9.853 6.385 1.00 87.00 98 GLU A N 1
ATOM 739 C CA . GLU A 1 98 ? -1.131 9.729 6.317 1.00 87.00 98 GLU A CA 1
ATOM 740 C C . GLU A 1 98 ? -1.554 8.317 6.699 1.00 87.00 98 GLU A C 1
ATOM 742 O O . GLU A 1 98 ? -0.943 7.345 6.248 1.00 87.00 98 GLU A O 1
ATOM 747 N N . LEU A 1 99 ? -2.626 8.213 7.487 1.00 89.69 99 LEU A N 1
ATOM 748 C CA . LEU A 1 99 ? -3.286 6.936 7.718 1.00 89.69 99 LEU A CA 1
ATOM 749 C C . LEU A 1 99 ? -4.042 6.544 6.451 1.00 89.69 99 LEU A C 1
ATOM 751 O O . LEU A 1 99 ? -4.816 7.335 5.915 1.00 89.69 99 LEU A O 1
ATOM 755 N N . ARG A 1 100 ? -3.855 5.306 6.020 1.00 93.69 100 ARG A N 1
ATOM 756 C CA . ARG A 1 100 ? -4.506 4.675 4.878 1.00 93.69 100 ARG A CA 1
ATOM 757 C C . ARG A 1 100 ? -5.180 3.403 5.346 1.00 93.69 100 ARG A C 1
ATOM 759 O O . ARG A 1 100 ? -4.552 2.620 6.045 1.00 93.69 100 ARG A O 1
ATOM 766 N N . ILE A 1 101 ? -6.432 3.198 4.955 1.00 95.62 101 ILE A N 1
ATOM 767 C CA . ILE A 1 101 ? -7.212 2.001 5.274 1.00 95.62 101 ILE A CA 1
ATOM 768 C C . ILE A 1 101 ? -7.759 1.402 3.974 1.00 95.62 101 ILE A C 1
ATOM 770 O O . ILE A 1 101 ? -8.554 2.047 3.286 1.00 95.62 101 ILE A O 1
ATOM 774 N N . ASP A 1 102 ? -7.336 0.181 3.630 1.00 97.62 102 ASP A N 1
ATOM 775 C CA . ASP A 1 102 ? -7.961 -0.626 2.567 1.00 97.62 102 ASP A CA 1
ATOM 776 C C . ASP A 1 102 ? -9.025 -1.517 3.211 1.00 97.62 102 ASP A C 1
ATOM 778 O O . ASP A 1 102 ? -8.711 -2.361 4.048 1.00 97.62 102 ASP A O 1
ATOM 782 N N . LEU A 1 103 ? -10.282 -1.345 2.809 1.00 97.62 103 LEU A N 1
ATOM 783 C CA . LEU A 1 103 ? -11.427 -2.130 3.283 1.00 97.62 103 LEU A CA 1
ATOM 784 C C . LEU A 1 103 ? -11.456 -3.543 2.658 1.00 97.62 103 LEU A C 1
ATOM 786 O O . LEU A 1 103 ? -12.277 -4.393 3.010 1.00 97.62 103 LEU A O 1
ATOM 790 N N . GLY A 1 104 ? -10.563 -3.814 1.703 1.00 95.94 104 GLY A N 1
ATOM 791 C CA . GLY A 1 104 ? -10.411 -5.081 0.990 1.00 95.94 104 GLY A CA 1
ATOM 792 C C . GLY A 1 104 ? -11.356 -5.227 -0.205 1.00 95.94 104 GLY A C 1
ATOM 793 O O . GLY A 1 104 ? -11.003 -5.872 -1.193 1.00 95.94 104 GLY A O 1
ATOM 794 N N . ALA A 1 105 ? -12.525 -4.587 -0.160 1.00 95.44 105 ALA A N 1
ATOM 795 C CA . ALA A 1 105 ? -13.492 -4.533 -1.252 1.00 95.44 105 ALA A CA 1
ATOM 796 C C . ALA A 1 105 ? -14.305 -3.224 -1.214 1.00 95.44 105 ALA A C 1
ATOM 798 O O . ALA A 1 105 ? -14.399 -2.596 -0.155 1.00 95.44 105 ALA A O 1
ATOM 799 N N . PRO A 1 106 ? -14.918 -2.807 -2.341 1.00 96.00 106 PRO A N 1
ATOM 800 C CA . PRO A 1 106 ? -15.882 -1.712 -2.342 1.00 96.00 106 PRO A CA 1
ATOM 801 C C . PRO A 1 106 ? -17.003 -1.963 -1.325 1.00 96.00 106 PRO A C 1
ATOM 803 O O . PRO A 1 106 ? -17.702 -2.972 -1.391 1.00 96.00 106 PRO A O 1
ATOM 806 N N . THR A 1 107 ? -17.157 -1.032 -0.394 1.00 96.69 107 THR A N 1
ATOM 807 C CA . THR A 1 107 ? -17.987 -1.131 0.805 1.00 96.69 107 THR A CA 1
ATOM 808 C C . THR A 1 107 ? -18.831 0.132 0.930 1.00 96.69 107 THR A C 1
ATOM 810 O O . THR A 1 107 ? -18.314 1.242 0.817 1.00 96.69 107 THR A O 1
ATOM 813 N N . VAL A 1 108 ? -20.133 -0.028 1.157 1.00 97.19 108 VAL A N 1
ATOM 814 C CA . VAL A 1 108 ? -21.039 1.084 1.473 1.00 97.19 108 VAL A CA 1
ATOM 815 C C . VAL A 1 108 ? -21.205 1.130 2.986 1.00 97.19 108 VAL A C 1
ATOM 817 O O . VAL A 1 108 ? -21.566 0.123 3.587 1.00 97.19 108 VAL A O 1
ATOM 820 N N . ALA A 1 109 ? -20.958 2.288 3.587 1.00 97.00 109 ALA A N 1
ATOM 821 C CA . ALA A 1 109 ? -21.136 2.522 5.014 1.00 97.00 109 ALA A CA 1
ATOM 822 C C . ALA A 1 109 ? -21.803 3.882 5.233 1.00 97.00 109 ALA A C 1
ATOM 824 O O . ALA A 1 109 ? -21.567 4.817 4.465 1.00 97.00 109 ALA A O 1
ATOM 825 N N . ASP A 1 110 ? -22.603 3.985 6.289 1.00 96.81 110 ASP A N 1
ATOM 826 C CA . ASP A 1 110 ? -23.197 5.249 6.727 1.00 96.81 110 ASP A CA 1
ATOM 827 C C . ASP A 1 110 ? -22.183 6.068 7.534 1.00 96.81 110 ASP A C 1
ATOM 829 O O . ASP A 1 110 ? -22.152 7.296 7.452 1.00 96.81 110 ASP A O 1
ATOM 833 N N . SER A 1 111 ? -21.321 5.388 8.296 1.00 96.31 111 SER A N 1
ATOM 834 C CA . SER A 1 111 ? -20.205 6.020 8.994 1.00 96.31 111 SER A CA 1
ATOM 835 C C . SER A 1 111 ? -19.017 5.077 9.168 1.00 96.31 111 SER A C 1
ATOM 837 O O . SER A 1 111 ? -19.183 3.862 9.272 1.00 96.31 111 SER A O 1
ATOM 839 N N . PHE A 1 112 ? -17.822 5.664 9.222 1.00 96.56 112 PHE A N 1
ATOM 840 C CA . PHE A 1 112 ? -16.619 5.059 9.785 1.00 96.56 112 PHE A CA 1
ATOM 841 C C . PHE A 1 112 ? -16.245 5.827 11.051 1.00 96.56 112 PHE A C 1
ATOM 843 O O . PHE A 1 112 ? -16.282 7.060 11.056 1.00 96.56 112 PHE A O 1
ATOM 850 N N . VAL A 1 113 ? -15.862 5.120 12.110 1.00 95.00 113 VAL A N 1
ATOM 851 C CA . VAL A 1 113 ? -15.473 5.718 13.390 1.00 95.00 113 VAL A CA 1
ATOM 852 C C . VAL A 1 113 ? -14.103 5.198 13.785 1.00 95.00 113 VAL A C 1
ATOM 854 O O . VAL A 1 113 ? -13.920 4.000 13.982 1.00 95.00 113 VAL A O 1
ATOM 857 N N . LEU A 1 114 ? -13.143 6.107 13.918 1.00 93.25 114 LEU A N 1
ATOM 858 C CA . LEU A 1 114 ? -11.832 5.825 14.485 1.00 93.25 114 LEU A CA 1
ATOM 859 C C . LEU A 1 114 ? -11.859 6.274 15.945 1.00 93.25 114 LEU A C 1
ATOM 861 O O . LEU A 1 114 ? -12.148 7.438 16.223 1.00 93.25 114 LEU A O 1
ATOM 865 N N . GLN A 1 115 ? -11.565 5.369 16.870 1.00 92.38 115 GLN A N 1
ATOM 866 C CA . GLN A 1 115 ? -11.447 5.668 18.296 1.00 92.38 115 GLN A CA 1
ATOM 867 C C . GLN A 1 115 ? -10.010 6.059 18.626 1.00 92.38 115 GLN A C 1
ATOM 869 O O . GLN A 1 115 ? -9.067 5.408 18.177 1.00 92.38 115 GLN A O 1
ATOM 874 N N . LEU A 1 116 ? -9.849 7.108 19.425 1.00 87.94 116 LEU A N 1
ATOM 875 C CA . LEU A 1 116 ? -8.564 7.680 19.800 1.00 87.94 116 LEU A CA 1
ATOM 876 C C . LEU A 1 116 ? -8.297 7.439 21.292 1.00 87.94 116 LEU A C 1
ATOM 878 O O . LEU A 1 116 ? -9.160 7.708 22.125 1.00 87.94 116 LEU A O 1
ATOM 882 N N . ALA A 1 117 ? -7.083 7.006 21.637 1.00 83.56 117 ALA A N 1
ATOM 883 C CA . ALA A 1 117 ? -6.564 7.030 23.015 1.00 83.56 117 ALA A CA 1
ATOM 884 C C . ALA A 1 117 ? -5.705 8.274 23.306 1.00 83.56 117 ALA A C 1
ATOM 886 O O . ALA A 1 117 ? -5.117 8.401 24.380 1.00 83.56 117 ALA A O 1
ATOM 887 N N . GLY A 1 118 ? -5.604 9.189 22.343 1.00 75.31 118 GLY A N 1
ATOM 888 C CA . GLY A 1 118 ? -4.869 10.440 22.462 1.00 75.31 118 GLY A CA 1
ATOM 889 C C . GLY A 1 118 ? -4.297 10.910 21.128 1.00 75.31 118 GLY A C 1
ATOM 890 O O . GLY A 1 118 ? -4.246 10.165 20.145 1.00 75.31 118 GLY A O 1
ATOM 891 N N . GLY A 1 119 ? -3.840 12.162 21.111 1.00 69.56 119 GLY A N 1
ATOM 892 C CA . GLY A 1 119 ? -3.291 12.811 19.922 1.00 69.56 119 GLY A CA 1
ATOM 893 C C . GLY A 1 119 ? -4.264 13.783 19.256 1.00 69.56 119 GLY A C 1
ATOM 894 O O . GLY A 1 119 ? -5.332 14.085 19.781 1.00 69.56 119 GLY A O 1
ATOM 895 N N . THR A 1 120 ? -3.863 14.321 18.104 1.00 59.91 120 THR A N 1
ATOM 896 C CA . THR A 1 120 ? -4.695 15.221 17.289 1.00 59.91 120 THR A CA 1
ATOM 897 C C . THR A 1 120 ? -4.521 14.901 15.805 1.00 59.91 120 THR A C 1
ATOM 899 O O . THR A 1 120 ? -3.466 14.429 15.373 1.00 59.91 120 THR A O 1
ATOM 902 N N . THR A 1 121 ? -5.556 15.166 15.009 1.00 67.38 121 THR A N 1
ATOM 903 C CA . THR A 1 121 ? -5.537 15.051 13.543 1.00 67.38 121 THR A CA 1
ATOM 904 C C . THR A 1 121 ? -6.026 16.347 12.905 1.00 67.38 121 THR A C 1
ATOM 906 O O . THR A 1 121 ? -6.753 17.119 13.530 1.00 67.38 121 THR A O 1
ATOM 909 N N . SER A 1 122 ? -5.636 16.591 11.648 1.00 61.31 122 SER A N 1
ATOM 910 C CA . SER A 1 122 ? -6.217 17.683 10.854 1.00 61.31 122 SER A CA 1
ATOM 911 C C . SER A 1 122 ? -7.610 17.367 10.308 1.00 61.31 122 SER A C 1
ATOM 913 O O . SER A 1 122 ? -8.273 18.258 9.785 1.00 61.31 122 SER A O 1
ATOM 915 N N . GLY A 1 123 ? -8.065 16.120 10.461 1.00 65.44 123 GLY A N 1
ATOM 916 C CA . GLY A 1 123 ? -9.471 15.763 10.350 1.00 65.44 123 GLY A CA 1
ATOM 917 C C . GLY A 1 123 ? -10.038 15.693 8.941 1.00 65.44 123 GLY A C 1
ATOM 918 O O . GLY A 1 123 ? -11.221 15.427 8.825 1.00 65.44 123 GLY A O 1
ATOM 919 N N . GLN A 1 124 ? -9.273 15.900 7.867 1.00 85.69 124 GLN A N 1
ATOM 920 C CA . GLN A 1 124 ? -9.825 15.729 6.521 1.00 85.69 124 GLN A CA 1
ATOM 921 C C . GLN A 1 124 ? -9.623 14.292 6.042 1.00 85.69 124 GLN A C 1
ATOM 923 O O . GLN A 1 124 ? -8.489 13.839 5.866 1.00 85.69 124 GLN A O 1
ATOM 928 N N . ALA A 1 125 ? -10.736 13.584 5.852 1.00 93.00 125 ALA A N 1
ATOM 929 C CA . ALA A 1 125 ? -10.743 12.256 5.260 1.00 93.00 125 ALA A CA 1
ATOM 930 C C . ALA A 1 125 ? -11.066 12.354 3.774 1.00 93.00 125 ALA A C 1
ATOM 932 O O . ALA A 1 125 ? -11.899 13.161 3.356 1.00 93.00 125 ALA A O 1
ATOM 933 N N . GLU A 1 126 ? -10.447 11.489 2.987 1.00 95.81 126 GLU A N 1
ATOM 934 C CA . GLU A 1 126 ? -10.809 11.281 1.597 1.00 95.81 126 GLU A CA 1
ATOM 935 C C . GLU A 1 126 ? -11.099 9.803 1.351 1.00 95.81 126 GLU A C 1
ATOM 937 O O . GLU A 1 126 ? -10.432 8.919 1.893 1.00 95.81 126 GLU A O 1
ATOM 942 N N . GLY A 1 127 ? -12.101 9.546 0.517 1.00 97.12 127 GLY A N 1
ATOM 943 C CA . GLY A 1 127 ? -12.505 8.209 0.109 1.00 97.12 127 GLY A CA 1
ATOM 944 C C . GLY A 1 127 ? -12.325 7.989 -1.385 1.00 97.12 127 GLY A C 1
ATOM 945 O O . GLY A 1 127 ? -12.572 8.891 -2.190 1.00 97.12 127 GLY A O 1
ATOM 946 N N . SER A 1 128 ? -11.949 6.769 -1.758 1.00 97.94 128 SER A N 1
ATOM 947 C CA . SER A 1 128 ? -11.883 6.325 -3.147 1.00 97.94 128 SER A CA 1
ATOM 948 C C . SER A 1 128 ? -12.356 4.881 -3.308 1.00 97.94 128 SER A C 1
ATOM 950 O O . SER A 1 128 ? -12.160 4.040 -2.432 1.00 97.94 128 SER A O 1
ATOM 952 N N . ALA A 1 129 ? -12.960 4.569 -4.454 1.00 97.00 129 ALA A N 1
ATOM 953 C CA . ALA A 1 129 ? -13.257 3.193 -4.854 1.00 97.00 129 ALA A CA 1
ATOM 954 C C . ALA A 1 129 ? -12.103 2.547 -5.646 1.00 97.00 129 ALA A C 1
ATOM 956 O O . ALA A 1 129 ? -12.006 1.321 -5.695 1.00 97.00 129 ALA A O 1
ATOM 957 N N . ASP A 1 130 ? -11.248 3.359 -6.278 1.00 95.81 130 ASP A N 1
ATOM 958 C CA . ASP A 1 130 ? -10.359 2.935 -7.368 1.00 95.81 130 ASP A CA 1
ATOM 959 C C . ASP A 1 130 ? -8.951 3.564 -7.343 1.00 95.81 130 ASP A C 1
ATOM 961 O O . ASP A 1 130 ? -8.148 3.262 -8.223 1.00 95.81 130 ASP A O 1
ATOM 965 N N . LEU A 1 131 ? -8.650 4.414 -6.351 1.00 97.38 131 LEU A N 1
ATOM 966 C CA . LEU A 1 131 ? -7.439 5.245 -6.200 1.00 97.38 131 LEU A CA 1
ATOM 967 C C . LEU A 1 131 ? -7.272 6.365 -7.237 1.00 97.38 131 LEU A C 1
ATOM 969 O O . LEU A 1 131 ? -6.401 7.221 -7.068 1.00 97.38 131 LEU A O 1
ATOM 973 N N . LEU A 1 132 ? -8.099 6.390 -8.282 1.00 96.06 132 LEU A N 1
ATOM 974 C CA . LEU A 1 132 ? -8.059 7.390 -9.347 1.00 96.06 132 LEU A CA 1
ATOM 975 C C . LEU A 1 132 ? -8.862 8.630 -8.962 1.00 96.06 132 LEU A C 1
ATOM 977 O O . LEU A 1 132 ? -8.467 9.753 -9.273 1.00 96.06 132 LEU A O 1
ATOM 981 N N . ARG A 1 133 ? -10.002 8.430 -8.295 1.00 95.38 133 ARG A N 1
ATOM 982 C CA . ARG A 1 133 ? -10.911 9.509 -7.900 1.00 95.38 133 ARG A CA 1
ATOM 983 C C . ARG A 1 133 ? -11.039 9.559 -6.390 1.00 95.38 133 ARG A C 1
ATOM 985 O O . ARG A 1 133 ? -11.451 8.579 -5.772 1.00 95.38 133 ARG A O 1
ATOM 992 N N . TRP A 1 134 ? -10.723 10.715 -5.822 1.00 96.25 134 TRP A N 1
ATOM 993 C CA . TRP A 1 134 ? -10.820 10.981 -4.392 1.00 96.25 134 TRP A CA 1
ATOM 994 C C . TRP A 1 134 ? -11.968 11.943 -4.120 1.00 96.25 134 TRP A C 1
ATOM 996 O O . TRP A 1 134 ? -12.154 12.927 -4.833 1.00 96.25 134 TRP A O 1
ATOM 1006 N N . THR A 1 135 ? -12.759 11.630 -3.101 1.00 96.44 135 THR A N 1
ATOM 1007 C CA . THR A 1 135 ? -13.838 12.487 -2.609 1.00 96.44 135 THR A CA 1
ATOM 1008 C C . THR A 1 135 ? -13.500 12.898 -1.193 1.00 96.44 135 THR A C 1
ATOM 1010 O O . THR A 1 135 ? -13.298 12.030 -0.347 1.00 96.44 135 THR A O 1
ATOM 1013 N N . VAL A 1 136 ? -13.463 14.203 -0.930 1.00 95.88 136 VAL A N 1
ATOM 1014 C CA . VAL A 1 136 ? -13.390 14.723 0.438 1.00 95.88 136 VAL A CA 1
ATOM 1015 C C . VAL A 1 136 ? -14.665 14.319 1.167 1.00 95.88 136 VAL A C 1
ATOM 1017 O O . VAL A 1 136 ? -15.769 14.614 0.707 1.00 95.88 136 VAL A O 1
ATOM 1020 N N . LEU A 1 137 ? -14.510 13.631 2.291 1.00 96.06 137 LEU A N 1
ATOM 1021 C CA . LEU A 1 137 ? -15.622 13.129 3.080 1.00 96.06 137 LEU A CA 1
ATOM 1022 C C . LEU A 1 137 ? -15.917 14.090 4.238 1.00 96.06 137 LEU A C 1
ATOM 1024 O O . LEU A 1 137 ? -14.985 14.644 4.826 1.00 96.06 137 LEU A O 1
ATOM 1028 N N . PRO A 1 138 ? -17.200 14.296 4.585 1.00 95.19 138 PRO A N 1
ATOM 1029 C CA . PRO A 1 138 ? -17.573 14.927 5.839 1.00 95.19 138 PRO A CA 1
ATOM 1030 C C . PRO A 1 138 ? -16.911 14.207 7.014 1.00 95.19 138 PRO A C 1
ATOM 1032 O O . PRO A 1 138 ? -17.126 13.011 7.218 1.00 95.19 138 PRO A O 1
ATOM 1035 N N . THR A 1 139 ? -16.134 14.952 7.794 1.00 93.94 139 THR A N 1
ATOM 1036 C CA . THR A 1 139 ? -15.426 14.415 8.952 1.00 93.94 139 THR A CA 1
ATOM 1037 C C . THR A 1 139 ? -15.656 15.297 10.165 1.00 93.94 139 THR A C 1
ATOM 1039 O O . THR A 1 139 ? -15.534 16.519 10.097 1.00 93.94 139 THR A O 1
ATOM 1042 N N . THR A 1 140 ? -15.974 14.666 11.288 1.00 92.38 140 THR A N 1
ATOM 1043 C CA . THR A 1 140 ? -16.080 15.308 12.598 1.00 92.38 140 THR A CA 1
ATOM 1044 C C . THR A 1 140 ? -15.006 14.736 13.506 1.00 92.38 140 THR A C 1
ATOM 1046 O O . THR A 1 140 ? -14.889 13.520 13.637 1.00 92.38 140 THR A O 1
ATOM 1049 N N . VAL A 1 141 ? -14.220 15.612 14.126 1.00 88.88 141 VAL A N 1
ATOM 1050 C CA . VAL A 1 141 ? -13.138 15.232 15.039 1.00 88.88 141 VAL A CA 1
ATOM 1051 C C . VAL A 1 141 ? -13.490 15.701 16.441 1.00 88.88 141 VAL A C 1
ATOM 1053 O O . VAL A 1 141 ? -13.825 16.867 16.646 1.00 88.88 141 VAL A O 1
ATOM 1056 N N . THR A 1 142 ? -13.390 14.792 17.401 1.00 88.69 142 THR A N 1
ATOM 1057 C CA . THR A 1 142 ? -13.463 15.072 18.834 1.00 88.69 142 THR A CA 1
ATOM 1058 C C . THR A 1 142 ? -12.144 14.675 19.500 1.00 88.69 142 THR A C 1
ATOM 1060 O O . THR A 1 142 ? -11.217 14.213 18.835 1.00 88.69 142 THR A O 1
ATOM 1063 N N . ALA A 1 143 ? -12.041 14.847 20.820 1.00 85.06 143 ALA A N 1
ATOM 1064 C CA . ALA A 1 143 ? -10.881 14.371 21.574 1.00 85.06 143 ALA A CA 1
ATOM 1065 C C . ALA A 1 143 ? -10.752 12.833 21.574 1.00 85.06 143 ALA A C 1
ATOM 1067 O O . ALA A 1 143 ? -9.655 12.316 21.761 1.00 85.06 143 ALA A O 1
ATOM 1068 N N . GLU A 1 144 ? -11.856 12.113 21.359 1.00 89.50 144 GLU A N 1
ATOM 1069 C CA . GLU A 1 144 ? -11.927 10.653 21.504 1.00 89.50 144 GLU A CA 1
ATOM 1070 C C . GLU A 1 144 ? -12.208 9.933 20.184 1.00 89.50 144 GLU A C 1
ATOM 1072 O O . GLU A 1 144 ? -12.020 8.721 20.092 1.00 89.50 144 GLU A O 1
ATOM 1077 N N . THR A 1 145 ? -12.690 10.639 19.159 1.00 91.56 145 THR A N 1
ATOM 1078 C CA . THR A 1 145 ? -13.141 10.013 17.914 1.00 91.56 145 THR A CA 1
ATOM 1079 C C . THR A 1 145 ? -12.893 10.862 16.676 1.00 91.56 145 THR A C 1
ATOM 1081 O O . THR A 1 145 ? -12.968 12.091 16.705 1.00 91.56 145 THR A O 1
ATOM 1084 N N . VAL A 1 146 ? -12.678 10.180 15.552 1.00 92.38 146 VAL A N 1
ATOM 1085 C CA . VAL A 1 146 ? -12.838 10.731 14.203 1.00 92.38 146 VAL A CA 1
ATOM 1086 C C . VAL A 1 146 ? -13.988 9.992 13.536 1.00 92.38 146 VAL A C 1
ATOM 1088 O O . VAL A 1 146 ? -13.890 8.793 13.282 1.00 92.38 146 VAL A O 1
ATOM 1091 N N . THR A 1 147 ? -15.068 10.706 13.239 1.00 94.75 147 THR A N 1
ATOM 1092 C CA . THR A 1 147 ? -16.224 10.163 12.520 1.00 94.75 147 THR A CA 1
ATOM 1093 C C . THR A 1 147 ? -16.203 10.656 11.086 1.00 94.75 147 THR A C 1
ATOM 1095 O O . THR A 1 147 ? -16.222 11.862 10.848 1.00 94.75 147 THR A O 1
ATOM 1098 N N . ILE A 1 148 ? -16.200 9.728 10.136 1.00 95.81 148 ILE A N 1
ATOM 1099 C CA . ILE A 1 148 ? -16.237 9.983 8.697 1.00 95.81 148 ILE A CA 1
ATOM 1100 C C . ILE A 1 148 ? -17.603 9.527 8.190 1.00 95.81 148 ILE A C 1
ATOM 1102 O O . ILE A 1 148 ? -17.973 8.373 8.396 1.00 95.81 148 ILE A O 1
ATOM 1106 N N . ALA A 1 149 ? -18.346 10.409 7.526 1.00 96.06 149 ALA A N 1
ATOM 1107 C CA . ALA A 1 149 ? -19.692 10.127 7.027 1.00 96.06 149 ALA A CA 1
ATOM 1108 C C . ALA A 1 149 ? -19.719 10.192 5.490 1.00 96.06 149 ALA A C 1
ATOM 1110 O O . ALA A 1 149 ? -19.847 11.283 4.925 1.00 96.06 149 ALA A O 1
ATOM 1111 N N . PRO A 1 150 ? -19.567 9.055 4.785 1.00 96.25 150 PRO A N 1
ATOM 1112 C CA . PRO A 1 150 ? -19.647 9.026 3.332 1.00 96.25 150 PRO A CA 1
ATOM 1113 C C . PRO A 1 150 ? -21.014 9.496 2.811 1.00 96.25 150 PRO A C 1
ATOM 1115 O O . PRO A 1 150 ? -22.038 9.273 3.459 1.00 96.25 150 PRO A O 1
ATOM 1118 N N . PRO A 1 151 ? -21.077 10.092 1.606 1.00 94.69 151 PRO A N 1
ATOM 1119 C CA . PRO A 1 151 ? -22.343 10.313 0.920 1.00 94.69 151 PRO A CA 1
ATOM 1120 C C . PRO A 1 151 ? -23.147 9.014 0.780 1.00 94.69 151 PRO A C 1
ATOM 1122 O O . PRO A 1 151 ? -22.590 7.943 0.525 1.00 94.69 151 PRO A O 1
ATOM 1125 N N . ALA A 1 152 ? -24.472 9.115 0.889 1.00 92.31 152 ALA A N 1
ATOM 1126 C CA . ALA A 1 152 ? -25.354 7.956 0.830 1.00 92.31 152 ALA A CA 1
ATOM 1127 C C . ALA A 1 152 ? -25.104 7.105 -0.429 1.00 92.31 152 ALA A C 1
ATOM 1129 O O . ALA A 1 152 ? -25.052 7.623 -1.546 1.00 92.31 152 ALA A O 1
ATOM 1130 N N . ARG A 1 153 ? -25.008 5.781 -0.241 1.00 90.62 153 ARG A N 1
ATOM 1131 C CA . ARG A 1 153 ? -24.756 4.777 -1.298 1.00 90.62 153 ARG A CA 1
ATOM 1132 C C . ARG A 1 153 ? -23.389 4.881 -1.988 1.00 90.62 153 ARG A C 1
ATOM 1134 O O . ARG A 1 153 ? -23.163 4.166 -2.963 1.00 90.62 153 ARG A O 1
ATOM 1141 N N . MET A 1 154 ? -22.476 5.723 -1.506 1.00 95.69 154 MET A N 1
ATOM 1142 C CA . MET A 1 154 ? -21.111 5.752 -2.018 1.00 95.69 154 MET A CA 1
ATOM 1143 C C . MET A 1 154 ? -20.371 4.485 -1.577 1.00 95.69 154 MET A C 1
ATOM 1145 O O . MET A 1 154 ? -20.196 4.243 -0.385 1.00 95.69 154 MET A O 1
ATOM 1149 N N . ALA A 1 155 ? -19.930 3.679 -2.542 1.00 96.50 155 ALA A N 1
ATOM 1150 C CA . ALA A 1 155 ? -19.044 2.555 -2.271 1.00 96.50 155 ALA A CA 1
ATOM 1151 C C . ALA A 1 155 ? -17.593 3.047 -2.224 1.00 96.50 155 ALA A C 1
ATOM 1153 O O . ALA A 1 155 ? -17.098 3.637 -3.185 1.00 96.50 155 ALA A O 1
ATOM 1154 N N . LEU A 1 156 ? -16.916 2.785 -1.113 1.00 97.38 156 LEU A N 1
ATOM 1155 C CA . LEU A 1 156 ? -15.516 3.114 -0.880 1.00 97.38 156 LEU A CA 1
ATOM 1156 C C . LEU A 1 156 ? -14.720 1.829 -0.706 1.00 97.38 156 LEU A C 1
ATOM 1158 O O . LEU A 1 156 ? -15.205 0.872 -0.116 1.00 97.38 156 LEU A O 1
ATOM 1162 N N . ARG A 1 157 ? -13.488 1.803 -1.197 1.00 97.69 157 ARG A N 1
ATOM 1163 C CA . ARG A 1 157 ? -12.526 0.750 -0.854 1.00 97.69 157 ARG A CA 1
ATOM 1164 C C . ARG A 1 157 ? -11.372 1.309 -0.034 1.00 97.69 157 ARG A C 1
ATOM 1166 O O . ARG A 1 157 ? -10.878 0.639 0.861 1.00 97.69 157 ARG A O 1
ATOM 1173 N N . TYR A 1 158 ? -10.961 2.525 -0.349 1.00 98.19 158 TYR A N 1
ATOM 1174 C CA . TYR A 1 158 ? -9.801 3.175 0.222 1.00 98.19 158 TYR A CA 1
ATOM 1175 C C . TYR A 1 158 ? -10.249 4.402 0.996 1.00 98.19 158 TYR A C 1
ATOM 1177 O O . TYR A 1 158 ? -10.989 5.237 0.471 1.00 98.19 158 TYR A O 1
ATOM 1185 N N . LEU A 1 159 ? -9.775 4.513 2.229 1.00 96.56 159 LEU A N 1
ATOM 1186 C CA . LEU A 1 159 ? -9.855 5.725 3.030 1.00 96.56 159 LEU A CA 1
ATOM 1187 C C . LEU A 1 159 ? -8.438 6.216 3.285 1.00 96.56 159 LEU A C 1
ATOM 1189 O O . LEU A 1 159 ? -7.562 5.418 3.616 1.00 96.56 159 LEU A O 1
ATOM 1193 N N . ARG A 1 160 ? -8.216 7.522 3.178 1.00 93.69 160 ARG A N 1
ATOM 1194 C CA . ARG A 1 160 ? -7.022 8.150 3.743 1.00 93.69 160 ARG A CA 1
ATOM 1195 C C . ARG A 1 160 ? -7.409 9.314 4.634 1.00 93.69 160 ARG A C 1
ATOM 1197 O O . ARG A 1 160 ? -8.369 10.026 4.343 1.00 93.69 160 ARG A O 1
ATOM 1204 N N . LEU A 1 161 ? -6.665 9.495 5.716 1.00 89.69 161 LEU A N 1
ATOM 1205 C CA . LEU A 1 161 ? -6.842 10.598 6.647 1.00 89.69 161 LEU A CA 1
ATOM 1206 C C . LEU A 1 161 ? -5.564 11.429 6.681 1.00 89.69 161 LEU A C 1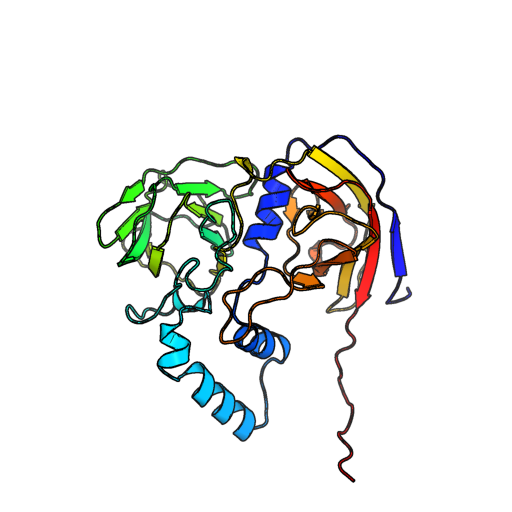
ATOM 1208 O O . LEU A 1 161 ? -4.487 10.942 7.043 1.00 89.69 161 LEU A O 1
ATOM 1212 N N . ALA A 1 162 ? -5.700 12.698 6.305 1.00 79.00 162 ALA A N 1
ATOM 1213 C CA . ALA A 1 162 ? -4.590 13.626 6.298 1.00 79.00 162 ALA A CA 1
ATOM 1214 C C . ALA A 1 162 ? -4.189 13.991 7.735 1.00 79.00 162 ALA A C 1
ATOM 1216 O O . ALA A 1 162 ? -5.000 14.502 8.514 1.00 79.00 162 ALA A O 1
ATOM 1217 N N . ARG A 1 163 ? -2.891 13.837 8.026 1.00 68.81 163 ARG A N 1
ATOM 1218 C CA . ARG A 1 163 ? -2.190 14.291 9.241 1.00 68.81 163 ARG A CA 1
ATOM 1219 C C . ARG A 1 163 ? -2.674 13.641 10.545 1.00 68.81 163 ARG A C 1
ATOM 1221 O O . ARG A 1 163 ? -3.838 13.737 10.921 1.00 68.81 163 ARG A O 1
ATOM 1228 N N . GLY A 1 164 ? -1.731 13.148 11.336 1.00 57.88 164 GLY A N 1
ATOM 1229 C CA . GLY A 1 164 ? -1.940 12.883 12.755 1.00 57.88 164 GLY A CA 1
ATOM 1230 C C . GLY A 1 164 ? -0.695 12.310 13.420 1.00 57.88 164 GLY A C 1
ATOM 1231 O O . GLY A 1 164 ? 0.091 11.622 12.782 1.00 57.88 164 GLY A O 1
ATOM 1232 N N . SER A 1 165 ? -0.499 12.628 14.696 1.00 59.31 165 SER A N 1
ATOM 1233 C CA . SER A 1 165 ? 0.097 11.677 15.633 1.00 59.31 165 SER A CA 1
ATOM 1234 C C . SER A 1 165 ? -1.098 11.174 16.414 1.00 59.31 165 SER A C 1
ATOM 1236 O O . SER A 1 165 ? -1.597 11.866 17.304 1.00 59.31 165 SER A O 1
ATOM 1238 N N . MET A 1 166 ? -1.673 10.076 15.939 1.00 71.88 166 MET A N 1
ATOM 1239 C CA . MET A 1 166 ? -2.843 9.479 16.553 1.00 71.88 166 MET A CA 1
ATOM 1240 C C . MET A 1 166 ? -2.428 8.178 17.211 1.00 71.88 166 MET A C 1
ATOM 1242 O O . MET A 1 166 ? -1.762 7.339 16.601 1.00 71.88 166 MET A O 1
ATOM 1246 N N . HIS A 1 167 ? -2.869 8.007 18.448 1.00 82.06 167 HIS A N 1
ATOM 1247 C CA . HIS A 1 167 ? -3.029 6.676 18.989 1.00 82.06 167 HIS A CA 1
ATOM 1248 C C . HIS A 1 167 ? -4.445 6.232 18.636 1.00 82.06 167 HIS A C 1
ATOM 1250 O O . HIS A 1 167 ? -5.406 6.645 19.288 1.00 82.06 167 HIS A O 1
ATOM 1256 N N . ILE A 1 168 ? -4.569 5.467 17.554 1.00 87.31 168 ILE A N 1
ATOM 1257 C CA . ILE A 1 168 ? -5.860 4.946 17.104 1.00 87.31 168 ILE A CA 1
ATOM 1258 C C . ILE A 1 168 ? -6.017 3.578 17.721 1.00 87.31 168 ILE A C 1
ATOM 1260 O O . ILE A 1 168 ? -5.181 2.711 17.487 1.00 87.31 168 ILE A O 1
ATOM 1264 N N . CYS A 1 169 ? -7.081 3.393 18.485 1.00 89.50 169 CYS A N 1
ATOM 1265 C CA . CYS A 1 169 ? -7.344 2.121 19.132 1.00 89.50 169 CYS A CA 1
ATOM 1266 C C . CYS A 1 169 ? -8.125 1.180 18.234 1.00 89.50 169 CYS A C 1
ATOM 1268 O O . CYS A 1 169 ? -7.842 -0.002 18.164 1.00 89.50 169 CYS A O 1
ATOM 1270 N N . GLU A 1 170 ? -9.118 1.721 17.538 1.00 92.94 170 GLU A N 1
ATOM 1271 C CA . GLU A 1 170 ? -10.116 0.901 16.875 1.00 92.94 170 GLU A CA 1
ATOM 1272 C C . GLU A 1 170 ? -10.699 1.662 15.690 1.00 92.94 170 GLU A C 1
ATOM 1274 O O . GLU A 1 170 ? -10.942 2.867 15.781 1.00 92.94 170 GLU A O 1
ATOM 1279 N N . VAL A 1 171 ? -10.973 0.959 14.594 1.00 94.50 171 VAL A N 1
ATOM 1280 C CA . VAL A 1 171 ? -11.703 1.501 13.446 1.00 94.50 171 VAL A CA 1
ATOM 1281 C C . VAL A 1 171 ? -12.924 0.645 13.168 1.00 94.50 171 VAL A C 1
ATOM 1283 O O . VAL A 1 171 ? -12.800 -0.516 12.783 1.00 94.50 171 VAL A O 1
ATOM 1286 N N . THR A 1 172 ? -14.113 1.220 13.301 1.00 96.81 172 THR A N 1
ATOM 1287 C CA . THR A 1 172 ? -15.384 0.553 13.003 1.00 96.81 172 THR A CA 1
ATOM 1288 C C . THR A 1 172 ? -16.110 1.222 11.843 1.00 96.81 172 THR A C 1
ATOM 1290 O O . THR A 1 172 ? -15.795 2.347 11.455 1.00 96.81 172 THR A O 1
ATOM 1293 N N . ALA A 1 173 ? -17.091 0.523 11.274 1.00 96.94 173 ALA A N 1
ATOM 1294 C CA . ALA A 1 173 ? -18.076 1.121 10.384 1.00 96.94 173 ALA A CA 1
ATOM 1295 C C . ALA A 1 173 ? -19.439 0.479 10.574 1.00 96.94 173 ALA A C 1
ATOM 1297 O O . ALA A 1 173 ? -19.534 -0.684 10.976 1.00 96.94 173 ALA A O 1
ATOM 1298 N N . GLU A 1 174 ? -20.475 1.232 10.229 1.00 96.38 174 GLU A N 1
ATOM 1299 C CA . GLU A 1 174 ? -21.862 0.799 10.327 1.00 96.38 174 GLU A CA 1
ATOM 1300 C C . GLU A 1 174 ? -22.622 1.080 9.031 1.00 96.38 174 GLU A C 1
ATOM 1302 O O . GLU A 1 174 ? -22.367 2.072 8.342 1.00 96.38 174 GLU A O 1
ATOM 1307 N N . GLN A 1 175 ? -23.576 0.209 8.712 1.00 95.88 175 GLN A N 1
ATOM 1308 C CA . GLN A 1 175 ? -24.539 0.387 7.630 1.00 95.88 175 GLN A CA 1
ATOM 1309 C C . GLN A 1 175 ? -25.925 -0.049 8.113 1.00 95.88 175 GLN A C 1
ATOM 1311 O O . GLN A 1 175 ? -26.106 -1.179 8.563 1.00 95.88 175 GLN A O 1
ATOM 1316 N N . GLY A 1 176 ? -26.916 0.838 8.040 1.00 93.44 176 GLY A N 1
ATOM 1317 C CA . GLY A 1 176 ? -28.279 0.574 8.502 1.00 93.44 176 GLY A CA 1
ATOM 1318 C C . GLY A 1 176 ? -28.360 0.214 9.989 1.00 93.44 176 GLY A C 1
ATOM 1319 O O . GLY A 1 176 ? -29.216 -0.578 10.372 1.00 93.44 176 GLY A O 1
ATOM 1320 N N . GLY A 1 177 ? -27.446 0.743 10.811 1.00 91.81 177 GLY A N 1
ATOM 1321 C CA . GLY A 1 177 ? -27.329 0.418 12.238 1.00 91.81 177 GLY A CA 1
ATOM 1322 C C . GLY A 1 177 ? -26.665 -0.931 12.544 1.00 91.81 177 GLY A C 1
ATOM 1323 O O . GLY A 1 177 ? -26.694 -1.373 13.690 1.00 91.81 177 GLY A O 1
ATOM 1324 N N . LEU A 1 178 ? -26.080 -1.603 11.546 1.00 95.44 178 LEU A N 1
ATOM 1325 C CA . LEU A 1 178 ? -25.339 -2.853 11.721 1.00 95.44 178 LEU A CA 1
ATOM 1326 C C . LEU A 1 178 ? -23.841 -2.627 11.527 1.00 95.44 178 LEU A C 1
ATOM 1328 O O . LEU A 1 178 ? -23.426 -2.024 10.538 1.00 95.44 178 LEU A O 1
ATOM 1332 N N . ALA A 1 179 ? -23.032 -3.166 12.438 1.00 95.94 179 ALA A N 1
ATOM 1333 C CA . ALA A 1 179 ? -21.580 -3.146 12.317 1.00 95.94 179 ALA A CA 1
ATOM 1334 C C . ALA A 1 179 ? -21.114 -3.969 11.106 1.00 95.94 179 ALA A C 1
ATOM 1336 O O . ALA A 1 179 ? -21.553 -5.103 10.896 1.00 95.94 179 ALA A O 1
ATOM 1337 N N . LEU A 1 180 ? -20.193 -3.406 10.326 1.00 96.31 180 LEU A N 1
ATOM 1338 C CA . LEU A 1 180 ? -19.607 -4.079 9.173 1.00 96.31 180 LEU A CA 1
ATOM 1339 C C . LEU A 1 180 ? -18.463 -5.019 9.591 1.00 96.31 180 LEU A C 1
ATOM 1341 O O . LEU A 1 180 ? -17.726 -4.721 10.534 1.00 96.31 180 LEU A O 1
ATOM 1345 N N . PRO A 1 181 ? -18.274 -6.152 8.887 1.00 95.25 181 PRO A N 1
ATOM 1346 C CA . PRO A 1 181 ? -17.136 -7.032 9.115 1.00 95.25 181 PRO A CA 1
ATOM 1347 C C . PRO A 1 181 ? -15.830 -6.366 8.664 1.00 95.25 181 PRO A C 1
ATOM 1349 O O . PRO A 1 181 ? -15.782 -5.680 7.645 1.00 95.25 181 PRO A O 1
ATOM 1352 N N . ARG A 1 182 ? -14.751 -6.617 9.414 1.00 94.50 182 ARG A N 1
ATOM 1353 C CA . ARG A 1 182 ? -13.450 -5.937 9.246 1.00 94.50 182 ARG A CA 1
ATOM 1354 C C . ARG A 1 182 ? -12.283 -6.890 9.005 1.00 94.50 182 ARG A C 1
ATOM 1356 O O . ARG A 1 182 ? -11.127 -6.496 9.019 1.00 94.50 182 ARG A O 1
ATOM 1363 N N . THR A 1 183 ? -12.570 -8.166 8.759 1.00 92.38 183 THR A N 1
ATOM 1364 C CA . THR A 1 183 ? -11.553 -9.223 8.619 1.00 92.38 183 THR A CA 1
ATOM 1365 C C . THR A 1 183 ? -10.649 -9.054 7.397 1.00 92.38 183 THR A C 1
ATOM 1367 O O . THR A 1 183 ? -9.578 -9.651 7.347 1.00 92.38 183 THR A O 1
ATOM 1370 N N . SER A 1 184 ? -11.088 -8.288 6.395 1.00 93.88 184 SER A N 1
ATOM 1371 C CA . SER A 1 184 ? -10.316 -7.960 5.191 1.00 93.88 184 SER A CA 1
ATOM 1372 C C . SER A 1 184 ? -9.608 -6.609 5.269 1.00 93.88 184 SER A C 1
ATOM 1374 O O . SER A 1 184 ? -8.916 -6.255 4.315 1.00 93.88 184 SER A O 1
ATOM 1376 N N . TRP A 1 185 ? -9.809 -5.850 6.348 1.00 96.12 185 TRP A N 1
ATOM 1377 C CA . TRP A 1 185 ? -9.304 -4.490 6.448 1.00 96.12 185 TRP A CA 1
ATOM 1378 C C . TRP A 1 185 ? -7.817 -4.487 6.792 1.00 96.12 185 TRP A C 1
ATOM 1380 O O . TRP A 1 185 ? -7.323 -5.377 7.487 1.00 96.12 185 TRP A O 1
ATOM 1390 N N . ARG A 1 186 ? -7.106 -3.492 6.269 1.00 95.00 186 ARG A N 1
ATOM 1391 C CA . ARG A 1 186 ? -5.671 -3.276 6.486 1.00 95.00 186 ARG A CA 1
ATOM 1392 C C . ARG A 1 186 ? -5.387 -1.801 6.655 1.00 95.00 186 ARG A C 1
ATOM 1394 O O . ARG A 1 186 ? -6.115 -0.983 6.088 1.00 95.00 186 ARG A O 1
ATOM 1401 N N . ALA A 1 187 ? -4.314 -1.480 7.370 1.00 92.31 187 ALA A N 1
ATOM 1402 C CA . ALA A 1 187 ? -3.875 -0.103 7.541 1.00 92.31 187 ALA A CA 1
ATOM 1403 C C . ALA A 1 187 ? -2.386 0.103 7.234 1.00 92.31 187 ALA A C 1
ATOM 1405 O O . ALA A 1 187 ? -1.568 -0.804 7.374 1.00 92.31 187 ALA A O 1
ATOM 1406 N N . SER A 1 188 ? -2.056 1.321 6.808 1.00 89.88 188 SER A N 1
ATOM 1407 C CA . SER A 1 188 ? -0.692 1.826 6.648 1.00 89.88 188 SER A CA 1
ATOM 1408 C C . SER A 1 188 ? -0.640 3.284 7.099 1.00 89.88 188 SER A C 1
ATOM 1410 O O . SER A 1 188 ? -1.465 4.088 6.668 1.00 89.88 188 SER A O 1
ATOM 1412 N N . GLU A 1 189 ? 0.337 3.651 7.930 1.00 85.94 189 GLU A N 1
ATOM 1413 C CA . GLU A 1 189 ? 0.473 5.025 8.436 1.00 85.94 189 GLU A CA 1
ATOM 1414 C C . GLU A 1 189 ? 1.890 5.602 8.360 1.00 85.94 189 GLU A C 1
ATOM 1416 O O . GLU A 1 189 ? 2.203 6.543 9.086 1.00 85.94 189 GLU A O 1
ATOM 1421 N N . LEU A 1 190 ? 2.769 5.051 7.515 1.00 86.31 190 LEU A N 1
ATOM 1422 C CA . LEU A 1 190 ? 4.195 5.429 7.491 1.00 86.31 190 LEU A CA 1
ATOM 1423 C C . LEU A 1 190 ? 4.630 6.222 6.258 1.00 86.31 190 LEU A C 1
ATOM 1425 O O . LEU A 1 190 ? 5.786 6.634 6.181 1.00 86.31 190 LEU A O 1
ATOM 1429 N N . PHE A 1 191 ? 3.726 6.458 5.308 1.00 88.81 191 PHE A N 1
ATOM 1430 C CA . PHE A 1 191 ? 4.046 7.166 4.070 1.00 88.81 191 PHE A CA 1
ATOM 1431 C C . PHE A 1 191 ? 3.449 8.567 4.046 1.00 88.81 191 PHE A C 1
ATOM 1433 O O . PHE A 1 191 ? 2.285 8.780 4.401 1.00 88.81 191 PHE A O 1
ATOM 1440 N N . GLU A 1 192 ? 4.249 9.515 3.570 1.00 88.38 192 GLU A N 1
ATOM 1441 C CA . GLU A 1 192 ? 3.835 10.894 3.334 1.00 88.38 192 GLU A CA 1
ATOM 1442 C C . GLU A 1 192 ? 2.717 10.998 2.282 1.00 88.38 192 GLU A C 1
ATOM 1444 O O . GLU A 1 192 ? 2.431 10.063 1.525 1.00 88.38 192 GLU A O 1
ATOM 1449 N N . SER A 1 193 ? 2.090 12.169 2.207 1.00 89.75 193 SER A N 1
ATOM 1450 C CA . SER A 1 193 ? 1.114 12.472 1.166 1.00 89.75 193 SER A CA 1
ATOM 1451 C C . SER A 1 193 ? 1.769 12.629 -0.207 1.00 89.75 193 SER A C 1
ATOM 1453 O O . SER A 1 193 ? 2.895 13.125 -0.336 1.00 89.75 193 SER A O 1
ATOM 1455 N N . TYR A 1 194 ? 1.033 12.290 -1.269 1.00 93.12 194 TYR A N 1
ATOM 1456 C CA . TYR A 1 194 ? 1.528 12.483 -2.636 1.00 93.12 194 TYR A CA 1
ATOM 1457 C C . TYR A 1 194 ? 1.846 13.954 -2.948 1.00 93.12 194 TYR A C 1
ATOM 1459 O O . TYR A 1 194 ? 2.770 14.234 -3.700 1.00 93.12 194 TYR A O 1
ATOM 1467 N N . ALA A 1 195 ? 1.144 14.907 -2.326 1.00 90.56 195 ALA A N 1
ATOM 1468 C CA . ALA A 1 195 ? 1.409 16.337 -2.501 1.00 90.56 195 ALA A CA 1
ATOM 1469 C C . ALA A 1 195 ? 2.831 16.751 -2.068 1.00 90.56 195 ALA A C 1
ATOM 1471 O O . ALA A 1 195 ? 3.360 17.736 -2.579 1.00 90.56 195 ALA A O 1
ATOM 1472 N N . ARG A 1 196 ? 3.458 16.006 -1.146 1.00 88.88 196 ARG A N 1
ATOM 1473 C CA . ARG A 1 19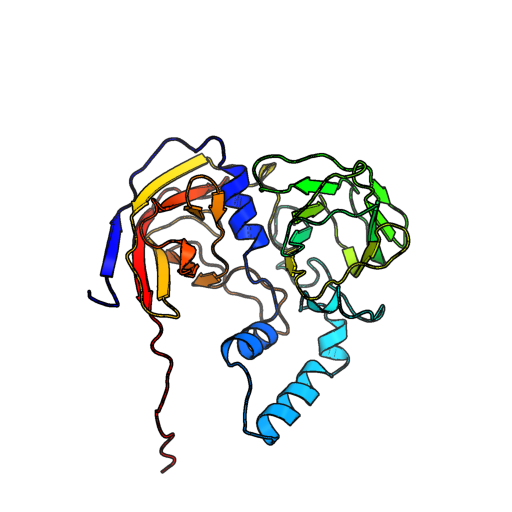6 ? 4.859 16.202 -0.726 1.00 88.88 196 ARG A CA 1
ATOM 1474 C C . ARG A 1 196 ? 5.843 15.340 -1.508 1.00 88.88 196 ARG A C 1
ATOM 1476 O O . ARG A 1 196 ? 7.011 15.694 -1.625 1.00 88.88 196 ARG A O 1
ATOM 1483 N N . ARG A 1 197 ? 5.363 14.223 -2.051 1.00 92.69 197 ARG A N 1
ATOM 1484 C CA . ARG A 1 197 ? 6.142 13.211 -2.771 1.00 92.69 197 ARG A CA 1
ATOM 1485 C C . ARG A 1 197 ? 5.787 13.166 -4.257 1.00 92.69 197 ARG A C 1
ATOM 1487 O O . ARG A 1 197 ? 5.771 12.093 -4.849 1.00 92.69 197 ARG A O 1
ATOM 1494 N N . THR A 1 198 ? 5.474 14.308 -4.863 1.00 96.56 198 THR A N 1
ATOM 1495 C CA . THR A 1 198 ? 5.011 14.361 -6.256 1.00 96.56 198 THR A CA 1
ATOM 1496 C C . THR A 1 198 ? 6.042 13.755 -7.203 1.00 96.56 198 THR A C 1
ATOM 1498 O O . THR A 1 198 ? 7.247 13.911 -7.010 1.00 96.56 198 THR A O 1
ATOM 1501 N N . ALA A 1 199 ? 5.584 13.043 -8.233 1.00 98.38 199 ALA A N 1
ATOM 1502 C CA . ALA A 1 199 ? 6.489 12.465 -9.217 1.00 98.38 199 ALA A CA 1
ATOM 1503 C C . ALA A 1 199 ? 7.132 13.561 -10.084 1.00 98.38 199 ALA A C 1
ATOM 1505 O O . ALA A 1 199 ? 6.443 14.426 -10.625 1.00 98.38 199 ALA A O 1
ATOM 1506 N N . THR A 1 200 ? 8.453 13.502 -10.234 1.00 98.44 200 THR A N 1
ATOM 1507 C CA . THR A 1 200 ? 9.267 14.439 -11.027 1.00 98.44 200 THR A CA 1
ATOM 1508 C C . THR A 1 200 ? 9.781 13.813 -12.323 1.00 98.44 200 THR A C 1
ATOM 1510 O O . THR A 1 200 ? 10.029 14.522 -13.294 1.00 98.44 200 THR A O 1
ATOM 1513 N N . ALA A 1 201 ? 9.898 12.485 -12.365 1.00 98.62 201 ALA A N 1
ATOM 1514 C CA . ALA A 1 201 ? 10.218 11.707 -13.558 1.00 98.62 201 ALA A CA 1
ATOM 1515 C C . ALA A 1 201 ? 9.541 10.333 -13.490 1.00 98.62 201 ALA A C 1
ATOM 1517 O O . ALA A 1 201 ? 9.109 9.898 -12.419 1.00 98.62 201 ALA A O 1
ATOM 1518 N N . ALA A 1 202 ? 9.449 9.645 -14.627 1.00 98.75 202 ALA A N 1
ATOM 1519 C CA . ALA A 1 202 ? 8.885 8.307 -14.683 1.00 98.75 202 ALA A CA 1
ATOM 1520 C C . ALA A 1 202 ? 9.587 7.416 -15.710 1.00 98.75 202 ALA A C 1
ATOM 1522 O O . ALA A 1 202 ? 10.173 7.885 -16.687 1.00 98.75 202 ALA A O 1
ATOM 1523 N N . TRP A 1 203 ? 9.475 6.115 -15.476 1.00 98.88 203 TRP A N 1
ATOM 1524 C CA . TRP A 1 203 ? 9.915 5.044 -16.355 1.00 98.88 203 TRP A CA 1
ATOM 1525 C C . TRP A 1 203 ? 8.776 4.051 -16.531 1.00 98.88 203 TRP A C 1
ATOM 1527 O O . TRP A 1 203 ? 8.017 3.814 -15.587 1.00 98.88 203 TRP A O 1
ATOM 1537 N N . SER A 1 204 ? 8.658 3.438 -17.706 1.00 98.69 204 SER A N 1
ATOM 1538 C CA . SER A 1 204 ? 7.623 2.432 -17.942 1.00 98.69 204 SER A CA 1
ATOM 1539 C C . SER A 1 204 ? 8.025 1.333 -18.919 1.00 98.69 204 SER A C 1
ATOM 1541 O O . SER A 1 204 ? 8.935 1.493 -19.733 1.00 98.69 204 SER A O 1
ATOM 1543 N N . ALA A 1 205 ? 7.338 0.198 -18.808 1.00 98.62 205 ALA A N 1
ATOM 1544 C CA . ALA A 1 205 ? 7.320 -0.873 -19.797 1.00 98.62 205 ALA A CA 1
ATOM 1545 C C . ALA A 1 205 ? 5.987 -1.617 -19.706 1.00 98.62 205 ALA A C 1
ATOM 1547 O O . ALA A 1 205 ? 5.485 -1.852 -18.609 1.00 98.62 205 ALA A O 1
ATOM 1548 N N . THR A 1 206 ? 5.447 -2.047 -20.841 1.00 98.19 206 THR A N 1
ATOM 1549 C CA . THR A 1 206 ? 4.285 -2.941 -20.873 1.00 98.19 206 THR A CA 1
ATOM 1550 C C . THR A 1 206 ? 4.758 -4.367 -21.102 1.00 98.19 206 THR A C 1
ATOM 1552 O O . THR A 1 206 ? 5.520 -4.639 -22.030 1.00 98.19 206 THR A O 1
ATOM 1555 N N . VAL A 1 207 ? 4.296 -5.289 -20.263 1.00 97.19 207 VAL A N 1
ATOM 1556 C CA . VAL A 1 207 ? 4.571 -6.723 -20.387 1.00 97.19 207 VAL A CA 1
ATOM 1557 C C . VAL A 1 207 ? 3.261 -7.501 -20.453 1.00 97.19 207 VAL A C 1
ATOM 1559 O O . VAL A 1 207 ? 2.200 -7.008 -20.075 1.00 97.19 207 VAL A O 1
ATOM 1562 N N . THR A 1 208 ? 3.313 -8.735 -20.940 1.00 96.19 208 THR A N 1
ATOM 1563 C CA . THR A 1 208 ? 2.185 -9.672 -20.878 1.00 96.19 208 THR A CA 1
ATOM 1564 C C . THR A 1 208 ? 2.684 -10.972 -20.278 1.00 96.19 208 THR A C 1
ATOM 1566 O O . THR A 1 208 ? 3.668 -11.544 -20.749 1.00 96.19 208 THR A O 1
ATOM 1569 N N . LEU A 1 209 ? 2.030 -11.408 -19.207 1.00 94.44 209 LEU A N 1
ATOM 1570 C CA . LEU A 1 209 ? 2.390 -12.627 -18.491 1.00 94.44 209 LEU A CA 1
ATOM 1571 C C . LEU A 1 209 ? 1.596 -13.814 -19.038 1.00 94.44 209 LEU A C 1
ATOM 1573 O O . LEU A 1 209 ? 0.467 -13.652 -19.508 1.00 94.44 209 LEU A O 1
ATOM 1577 N N . GLY A 1 210 ? 2.182 -15.008 -18.973 1.00 92.06 210 GLY A N 1
ATOM 1578 C CA . GLY A 1 210 ? 1.457 -16.241 -19.256 1.00 92.06 210 GLY A CA 1
ATOM 1579 C C . GLY A 1 210 ? 0.700 -16.737 -18.024 1.00 92.06 210 GLY A C 1
ATOM 1580 O O . GLY A 1 210 ? 0.393 -15.984 -17.100 1.00 92.06 210 GLY A O 1
ATOM 1581 N N . HIS A 1 211 ? 0.448 -18.043 -17.989 1.00 88.81 211 HIS A N 1
ATOM 1582 C CA . HIS A 1 211 ? 0.098 -18.733 -16.751 1.00 88.81 211 HIS A CA 1
ATOM 1583 C C . HIS A 1 211 ? 1.385 -19.058 -15.991 1.00 88.81 211 HIS A C 1
ATOM 1585 O O . HIS A 1 211 ? 2.058 -20.048 -16.280 1.00 88.81 211 HIS A O 1
ATOM 1591 N N . GLU A 1 212 ? 1.754 -18.181 -15.064 1.00 91.44 212 GLU A N 1
ATOM 1592 C CA . GLU A 1 212 ? 2.950 -18.343 -14.236 1.00 91.44 212 GLU A CA 1
ATOM 1593 C C . GLU A 1 212 ? 2.686 -19.306 -13.069 1.00 91.44 212 GLU A C 1
ATOM 1595 O O . GLU A 1 212 ? 1.542 -19.519 -12.657 1.00 91.44 212 GLU A O 1
ATOM 1600 N N . ALA A 1 213 ? 3.751 -19.902 -12.526 1.00 88.00 213 ALA A N 1
ATOM 1601 C CA . ALA A 1 213 ? 3.634 -20.846 -11.418 1.00 88.00 213 ALA A CA 1
ATOM 1602 C C . ALA A 1 213 ? 3.023 -20.179 -10.164 1.00 88.00 213 ALA A C 1
ATOM 1604 O O . ALA A 1 213 ? 3.276 -18.992 -9.920 1.00 88.00 213 ALA A O 1
ATOM 1605 N N . PRO A 1 214 ? 2.261 -20.912 -9.328 1.00 87.62 214 PRO A N 1
ATOM 1606 C CA . PRO A 1 214 ? 1.763 -20.386 -8.060 1.00 87.62 214 PRO A CA 1
ATOM 1607 C C . PRO A 1 214 ? 2.891 -19.807 -7.198 1.00 87.62 214 PRO A C 1
ATOM 1609 O O . PRO A 1 214 ? 3.961 -20.399 -7.084 1.00 87.62 214 PRO A O 1
ATOM 1612 N N . GLY A 1 215 ? 2.658 -18.639 -6.596 1.00 87.81 215 GLY A N 1
ATOM 1613 C CA . GLY A 1 215 ? 3.681 -17.941 -5.809 1.00 87.81 215 GLY A CA 1
ATOM 1614 C C . GLY A 1 215 ? 4.728 -17.192 -6.642 1.00 87.81 215 GLY A C 1
ATOM 1615 O O . GLY A 1 215 ? 5.735 -16.747 -6.085 1.00 87.81 215 GLY A O 1
ATOM 1616 N N . SER A 1 216 ? 4.510 -17.033 -7.953 1.00 93.88 216 SER A N 1
ATOM 1617 C CA . SER A 1 216 ? 5.315 -16.127 -8.777 1.00 93.88 216 SER A CA 1
ATOM 1618 C C . SER A 1 216 ? 5.113 -14.668 -8.380 1.00 93.88 216 SER A C 1
ATOM 1620 O O . SER A 1 216 ? 4.032 -14.253 -7.958 1.00 93.88 216 SER A O 1
ATOM 1622 N N . TYR A 1 217 ? 6.164 -13.875 -8.534 1.00 96.06 217 TYR A N 1
ATOM 1623 C CA . TYR A 1 217 ? 6.140 -12.435 -8.321 1.00 96.06 217 TYR A CA 1
ATOM 1624 C C . TYR A 1 217 ? 7.117 -11.744 -9.268 1.00 96.06 217 TYR A C 1
ATOM 1626 O O . TYR A 1 217 ? 8.118 -12.320 -9.706 1.00 96.06 217 TYR A O 1
ATOM 1634 N N . LEU A 1 218 ? 6.806 -10.495 -9.589 1.00 97.56 218 LEU A N 1
ATOM 1635 C CA . LEU A 1 218 ? 7.701 -9.620 -10.322 1.00 97.56 218 LEU A CA 1
ATOM 1636 C C . LEU A 1 218 ? 8.708 -8.994 -9.366 1.00 97.56 218 LEU A C 1
ATOM 1638 O O . LEU A 1 218 ? 8.352 -8.622 -8.249 1.00 97.56 218 LEU A O 1
ATOM 1642 N N . CYS A 1 219 ? 9.938 -8.834 -9.839 1.00 98.12 219 CYS A N 1
ATOM 1643 C CA . CYS A 1 219 ? 10.972 -8.029 -9.204 1.00 98.12 219 CYS A CA 1
ATOM 1644 C C . CYS A 1 219 ? 11.240 -6.818 -10.097 1.00 98.12 219 CYS A C 1
ATOM 1646 O O . CYS A 1 219 ? 11.732 -6.978 -11.214 1.00 98.12 219 CYS A O 1
ATOM 1648 N N . ILE A 1 220 ? 10.927 -5.620 -9.617 1.00 98.62 220 ILE A N 1
ATOM 1649 C CA . ILE A 1 220 ? 11.225 -4.359 -10.298 1.00 98.62 220 ILE A CA 1
ATOM 1650 C C . ILE A 1 220 ? 12.458 -3.775 -9.608 1.00 98.62 220 ILE A C 1
ATOM 1652 O O . ILE A 1 220 ? 12.348 -3.128 -8.565 1.00 98.62 220 ILE A O 1
ATOM 1656 N N . ALA A 1 221 ? 13.633 -4.092 -10.148 1.00 98.31 221 ALA A N 1
ATOM 1657 C CA . ALA A 1 221 ? 14.926 -3.684 -9.610 1.00 98.31 221 ALA A CA 1
ATOM 1658 C C . ALA A 1 221 ? 15.285 -2.282 -10.108 1.00 98.31 221 ALA A C 1
ATOM 1660 O O . ALA A 1 221 ? 15.191 -2.020 -11.303 1.00 98.31 221 ALA A O 1
ATOM 1661 N N . LEU A 1 222 ? 15.681 -1.394 -9.199 1.00 98.12 222 LEU A N 1
ATOM 1662 C CA . LEU A 1 222 ? 16.046 -0.003 -9.465 1.00 98.12 222 LEU A CA 1
ATOM 1663 C C . LEU A 1 222 ? 17.562 0.156 -9.314 1.00 98.12 222 LEU A C 1
ATOM 1665 O O . LEU A 1 222 ? 18.045 0.673 -8.308 1.00 98.12 222 LEU A O 1
ATOM 1669 N N . GLU A 1 223 ? 18.319 -0.349 -10.286 1.00 97.12 223 GLU A N 1
ATOM 1670 C CA . GLU A 1 223 ? 19.785 -0.385 -10.225 1.00 97.12 223 GLU A CA 1
ATOM 1671 C C . GLU A 1 223 ? 20.369 1.027 -10.353 1.00 97.12 223 GLU A C 1
ATOM 1673 O O . GLU A 1 223 ? 20.245 1.654 -11.404 1.00 97.12 223 GLU A O 1
ATOM 1678 N N . GLY A 1 224 ? 21.007 1.531 -9.296 1.00 97.75 224 GLY A N 1
ATOM 1679 C CA . GLY A 1 224 ? 21.549 2.893 -9.226 1.00 97.75 224 GLY A CA 1
ATOM 1680 C C . GLY A 1 224 ? 21.032 3.697 -8.034 1.00 97.75 224 GLY A C 1
ATOM 1681 O O . GLY A 1 224 ? 20.466 3.141 -7.091 1.00 97.75 224 GLY A O 1
ATOM 1682 N N . GLU A 1 225 ? 21.275 5.008 -8.046 1.00 98.06 225 GLU A N 1
ATOM 1683 C CA . GLU A 1 225 ? 20.951 5.911 -6.942 1.00 98.06 225 GLU A CA 1
ATOM 1684 C C . GLU A 1 225 ? 19.604 6.608 -7.164 1.00 98.06 225 GLU A C 1
ATOM 1686 O O . GLU A 1 225 ? 19.356 7.240 -8.191 1.00 98.06 225 GLU A O 1
ATOM 1691 N N . HIS A 1 226 ? 18.729 6.515 -6.164 1.00 96.88 226 HIS A N 1
ATOM 1692 C CA . HIS A 1 226 ? 17.411 7.147 -6.178 1.00 96.88 226 HIS A CA 1
ATOM 1693 C C . HIS A 1 226 ? 17.108 7.991 -4.934 1.00 96.88 226 HIS A C 1
ATOM 1695 O O . HIS A 1 226 ? 16.095 8.685 -4.900 1.00 96.88 226 HIS A O 1
ATOM 1701 N N . GLY A 1 227 ? 17.974 7.970 -3.917 1.00 94.88 227 GLY A N 1
ATOM 1702 C CA . GLY A 1 227 ? 17.707 8.583 -2.613 1.00 94.88 227 GLY A CA 1
ATOM 1703 C C . GLY A 1 227 ? 16.733 7.752 -1.770 1.00 94.88 227 GLY A C 1
ATOM 1704 O O . GLY A 1 227 ? 16.022 6.885 -2.280 1.00 94.88 227 GLY A O 1
ATOM 1705 N N . VAL A 1 228 ? 16.723 7.961 -0.452 1.00 90.81 228 VAL A N 1
ATOM 1706 C CA . VAL A 1 228 ? 15.865 7.183 0.460 1.00 90.81 228 VAL A CA 1
ATOM 1707 C C . VAL A 1 228 ? 14.394 7.414 0.111 1.00 90.81 228 VAL A C 1
ATOM 1709 O O . VAL A 1 228 ? 13.911 8.545 0.122 1.00 90.81 228 VAL A O 1
ATOM 1712 N N . ASP A 1 229 ? 13.704 6.329 -0.251 1.00 88.62 229 ASP A N 1
ATOM 1713 C CA . ASP A 1 229 ? 12.314 6.333 -0.729 1.00 88.62 229 ASP A CA 1
ATOM 1714 C C . ASP A 1 229 ? 12.057 7.277 -1.922 1.00 88.62 229 ASP A C 1
ATOM 1716 O O . ASP A 1 229 ? 10.917 7.635 -2.211 1.00 88.62 229 ASP A O 1
ATOM 1720 N N . GLY A 1 230 ? 13.109 7.697 -2.631 1.00 94.94 230 GLY A N 1
ATOM 1721 C CA . GLY A 1 230 ? 13.027 8.666 -3.727 1.00 94.94 230 GLY A CA 1
ATOM 1722 C C . GLY A 1 230 ? 12.588 8.076 -5.068 1.00 94.94 230 GLY A C 1
ATOM 1723 O O . GLY A 1 230 ? 12.327 8.830 -6.002 1.00 94.94 230 GLY A O 1
ATOM 1724 N N . ALA A 1 231 ? 12.453 6.751 -5.162 1.00 96.81 231 ALA A N 1
ATOM 1725 C CA . ALA A 1 231 ? 11.831 6.077 -6.296 1.00 96.81 231 ALA A CA 1
ATOM 1726 C C . ALA A 1 231 ? 10.783 5.060 -5.838 1.00 96.81 231 ALA A C 1
ATOM 1728 O O . ALA A 1 231 ? 10.945 4.410 -4.802 1.00 96.81 231 ALA A O 1
ATOM 1729 N N . TRP A 1 232 ? 9.719 4.917 -6.626 1.00 97.69 232 TRP A N 1
ATOM 1730 C CA . TRP A 1 232 ? 8.501 4.199 -6.261 1.00 97.69 232 TRP A CA 1
ATOM 1731 C C . TRP A 1 232 ? 8.003 3.344 -7.420 1.00 97.69 232 TRP A C 1
ATOM 1733 O O . TRP A 1 232 ? 7.767 3.877 -8.501 1.00 97.69 232 TRP A O 1
ATOM 1743 N N . ALA A 1 233 ? 7.829 2.038 -7.215 1.00 98.50 233 ALA A N 1
ATOM 1744 C CA . ALA A 1 233 ? 7.323 1.149 -8.257 1.00 98.50 233 ALA A CA 1
ATOM 1745 C C . ALA A 1 233 ? 5.863 0.755 -8.013 1.00 98.50 233 ALA A C 1
ATOM 1747 O O . ALA A 1 233 ? 5.447 0.488 -6.883 1.00 98.50 233 ALA A O 1
ATOM 1748 N N . ALA A 1 234 ? 5.107 0.676 -9.100 1.00 98.62 234 ALA A N 1
ATOM 1749 C CA . ALA A 1 234 ? 3.730 0.212 -9.147 1.00 98.62 234 ALA A CA 1
ATOM 1750 C C . ALA A 1 234 ? 3.448 -0.391 -10.533 1.00 98.62 234 ALA A C 1
ATOM 1752 O O . ALA A 1 234 ? 4.310 -0.399 -11.417 1.00 98.62 234 ALA A O 1
ATOM 1753 N N . ALA A 1 235 ? 2.236 -0.894 -10.737 1.00 98.56 235 ALA A N 1
ATOM 1754 C CA . ALA A 1 235 ? 1.792 -1.357 -12.042 1.00 98.56 235 ALA A CA 1
ATOM 1755 C C . ALA A 1 235 ? 0.355 -0.930 -12.354 1.00 98.56 235 ALA A C 1
ATOM 1757 O O . ALA A 1 235 ? -0.389 -0.508 -11.470 1.00 98.56 235 ALA A O 1
ATOM 1758 N N . ARG A 1 236 ? -0.055 -1.086 -13.613 1.00 98.12 236 ARG A N 1
ATOM 1759 C CA . ARG A 1 236 ? -1.457 -1.060 -14.034 1.00 98.12 236 ARG A CA 1
ATOM 1760 C C . ARG A 1 236 ? -1.823 -2.360 -14.710 1.00 98.12 236 ARG A C 1
ATOM 1762 O O . ARG A 1 236 ? -1.182 -2.750 -15.679 1.00 98.12 236 ARG A O 1
ATOM 1769 N N . LEU A 1 237 ? -2.901 -2.983 -14.256 1.00 96.88 237 LEU A N 1
ATOM 1770 C CA . LEU A 1 237 ? -3.524 -4.100 -14.955 1.00 96.88 237 LEU A CA 1
ATOM 1771 C C . LEU A 1 237 ? -4.801 -3.604 -15.624 1.00 96.88 237 LEU A C 1
ATOM 1773 O O . LEU A 1 237 ? -5.777 -3.309 -14.934 1.00 96.88 237 LEU A O 1
ATOM 1777 N N . ALA A 1 238 ? -4.789 -3.500 -16.955 1.00 89.38 238 ALA A N 1
ATOM 1778 C CA . ALA A 1 238 ? -5.906 -2.937 -17.721 1.00 89.38 238 ALA A CA 1
ATOM 1779 C C . ALA A 1 238 ? -6.383 -1.571 -17.166 1.00 89.38 238 ALA A C 1
ATOM 1781 O O . ALA A 1 238 ? -7.571 -1.351 -16.945 1.00 89.38 238 ALA A O 1
ATOM 1782 N N . GLY A 1 239 ? -5.434 -0.673 -16.871 1.00 90.44 239 GLY A N 1
ATOM 1783 C CA . GLY A 1 239 ? -5.697 0.665 -16.325 1.00 90.44 239 GLY A CA 1
ATOM 1784 C C . GLY A 1 239 ? -5.960 0.730 -14.815 1.00 90.44 239 GLY A C 1
ATOM 1785 O O . GLY A 1 239 ? -5.912 1.817 -14.248 1.00 90.44 239 GLY A O 1
ATOM 1786 N N . ARG A 1 240 ? -6.185 -0.402 -14.133 1.00 94.94 240 ARG A N 1
ATOM 1787 C CA . ARG A 1 240 ? -6.352 -0.436 -12.672 1.00 94.94 240 ARG A CA 1
ATOM 1788 C C . ARG A 1 240 ? -4.988 -0.407 -11.976 1.00 94.94 240 ARG A C 1
ATOM 1790 O O . ARG A 1 240 ? -4.186 -1.304 -12.250 1.00 94.94 240 ARG A O 1
ATOM 1797 N N . PRO A 1 241 ? -4.724 0.544 -11.064 1.00 97.69 241 PRO A N 1
ATOM 1798 C CA . PRO A 1 241 ? -3.447 0.622 -10.368 1.00 97.69 241 PRO A CA 1
ATOM 1799 C C . PRO A 1 241 ? -3.260 -0.560 -9.403 1.00 97.69 241 PRO A C 1
ATOM 1801 O O . PRO A 1 241 ? -4.204 -1.030 -8.763 1.00 97.69 241 PRO A O 1
ATOM 1804 N N . LEU A 1 242 ? -2.026 -1.050 -9.321 1.00 97.88 242 LEU A N 1
ATOM 1805 C CA . LEU A 1 242 ? -1.577 -2.151 -8.479 1.00 97.88 242 LEU A CA 1
ATOM 1806 C C . LEU A 1 242 ? -0.306 -1.736 -7.741 1.00 97.88 242 LEU A C 1
ATOM 1808 O O . LEU A 1 242 ? 0.662 -1.291 -8.359 1.00 97.88 242 LEU A O 1
ATOM 1812 N N . GLY A 1 243 ? -0.314 -1.907 -6.423 1.00 97.56 243 GLY A N 1
ATOM 1813 C CA . GLY A 1 243 ? 0.816 -1.583 -5.568 1.00 97.56 243 GLY A CA 1
ATOM 1814 C C . GLY A 1 243 ? 1.755 -2.754 -5.337 1.00 97.56 243 GLY A C 1
ATOM 1815 O O . GLY A 1 243 ? 1.335 -3.911 -5.372 1.00 97.56 243 GLY A O 1
ATOM 1816 N N . CYS A 1 244 ? 3.014 -2.451 -5.039 1.00 97.75 244 CYS A N 1
ATOM 1817 C CA . CYS A 1 244 ? 3.991 -3.444 -4.603 1.00 97.75 244 CYS A CA 1
ATOM 1818 C C . CYS A 1 244 ? 3.915 -3.616 -3.074 1.00 97.75 244 CYS A C 1
ATOM 1820 O O . CYS A 1 244 ? 4.326 -2.705 -2.356 1.00 97.75 244 CYS A O 1
ATOM 1822 N N . PRO A 1 245 ? 3.425 -4.751 -2.542 1.00 95.38 245 PRO A N 1
ATOM 1823 C CA . PRO A 1 245 ? 3.282 -4.933 -1.096 1.00 95.38 245 PRO A CA 1
ATOM 1824 C C . PRO A 1 245 ? 4.608 -5.083 -0.338 1.00 95.38 245 PRO A C 1
ATOM 1826 O O . PRO A 1 245 ? 4.638 -4.942 0.883 1.00 95.38 245 PRO A O 1
ATOM 1829 N N . ASP A 1 246 ? 5.706 -5.387 -1.032 1.00 93.38 246 ASP A N 1
ATOM 1830 C CA . ASP A 1 246 ? 7.019 -5.594 -0.420 1.00 93.38 246 ASP A CA 1
ATOM 1831 C C . ASP A 1 246 ? 8.133 -5.031 -1.312 1.00 93.38 246 ASP A C 1
ATOM 1833 O O . ASP A 1 246 ? 7.951 -4.813 -2.513 1.00 93.38 246 ASP A O 1
ATOM 1837 N N . ARG A 1 247 ? 9.308 -4.818 -0.719 1.00 93.62 247 ARG A N 1
ATOM 1838 C CA . ARG A 1 247 ? 10.532 -4.429 -1.423 1.00 93.62 247 ARG A CA 1
ATOM 1839 C C . ARG A 1 247 ? 11.784 -4.834 -0.639 1.00 93.62 247 ARG A C 1
ATOM 1841 O O . ARG A 1 247 ? 11.704 -5.198 0.531 1.00 93.62 247 ARG A O 1
ATOM 1848 N N . ALA A 1 248 ? 12.950 -4.763 -1.270 1.00 92.19 248 ALA A N 1
ATOM 1849 C CA . ALA A 1 248 ? 14.246 -4.986 -0.639 1.00 92.19 248 ALA A CA 1
ATOM 1850 C C . ALA A 1 248 ? 15.159 -3.750 -0.757 1.00 92.19 248 ALA A C 1
ATOM 1852 O O . ALA A 1 248 ? 15.353 -3.275 -1.877 1.00 92.19 248 ALA A O 1
ATOM 1853 N N . PRO A 1 249 ? 15.761 -3.291 0.363 1.00 90.19 249 PRO A N 1
ATOM 1854 C CA . PRO A 1 249 ? 15.307 -3.532 1.743 1.00 90.19 249 PRO A CA 1
ATOM 1855 C C . PRO A 1 249 ? 13.835 -3.142 1.955 1.00 90.19 249 PRO A C 1
ATOM 1857 O O . PRO A 1 249 ? 13.293 -2.334 1.205 1.00 90.19 249 PRO A O 1
ATOM 1860 N N . SER A 1 250 ? 13.190 -3.729 2.971 1.00 87.81 250 SER A N 1
ATOM 1861 C CA . SER A 1 250 ? 11.762 -3.518 3.251 1.00 87.81 250 SER A CA 1
ATOM 1862 C C . SER A 1 250 ? 11.390 -2.045 3.449 1.00 87.81 250 SER A C 1
ATOM 1864 O O . SER A 1 250 ? 12.222 -1.196 3.776 1.00 87.81 250 SER A O 1
ATOM 1866 N N . PHE A 1 251 ? 10.112 -1.731 3.220 1.00 89.38 251 PHE A N 1
ATOM 1867 C CA . PHE A 1 251 ? 9.532 -0.440 3.599 1.00 89.38 251 PHE A CA 1
ATOM 1868 C C . PHE A 1 251 ? 9.729 -0.158 5.084 1.00 89.38 251 PHE A C 1
ATOM 1870 O O . PHE A 1 251 ? 9.878 -1.105 5.862 1.00 89.38 251 PHE A O 1
ATOM 1877 N N . LEU A 1 252 ? 9.645 1.128 5.458 1.00 85.62 252 LEU A N 1
ATOM 1878 C CA . LEU A 1 252 ? 9.487 1.547 6.851 1.00 85.62 252 LEU A CA 1
ATOM 1879 C C . LEU A 1 252 ? 8.432 0.683 7.558 1.00 85.62 252 LEU A C 1
ATOM 1881 O O . LEU A 1 252 ? 7.476 0.205 6.944 1.00 85.62 252 LEU A O 1
ATOM 1885 N N . SER A 1 253 ? 8.630 0.441 8.847 1.00 85.81 253 SER A N 1
ATOM 1886 C CA . SER A 1 253 ? 7.794 -0.464 9.624 1.00 85.81 253 SER A CA 1
ATOM 1887 C C . SER A 1 253 ? 7.575 0.051 11.027 1.00 85.81 253 SER A C 1
ATOM 1889 O O . SER A 1 253 ? 8.461 0.690 11.599 1.00 85.81 253 SER A O 1
ATOM 1891 N N . ASN A 1 254 ? 6.455 -0.339 11.618 1.00 85.69 254 ASN A N 1
ATOM 1892 C CA . ASN A 1 254 ? 6.225 -0.217 13.044 1.00 85.69 254 ASN A CA 1
ATOM 1893 C C . ASN A 1 254 ? 7.083 -1.262 13.760 1.00 85.69 254 ASN A C 1
ATOM 1895 O O . ASN A 1 254 ? 6.671 -2.394 13.983 1.00 85.69 254 ASN A O 1
ATOM 1899 N N . VAL A 1 255 ? 8.343 -0.922 14.021 1.00 83.50 255 VAL A N 1
ATOM 1900 C CA . VAL A 1 255 ? 9.318 -1.869 14.569 1.00 83.50 255 VAL A CA 1
ATOM 1901 C C . VAL A 1 255 ? 8.981 -2.242 16.011 1.00 83.50 255 VAL A C 1
ATOM 1903 O O . VAL A 1 255 ? 8.709 -1.373 16.842 1.00 83.50 255 VAL A O 1
ATOM 1906 N N . TRP A 1 256 ? 9.068 -3.536 16.332 1.00 83.25 256 TRP A N 1
ATOM 1907 C CA . TRP A 1 256 ? 9.048 -3.996 17.717 1.00 83.25 256 TRP A CA 1
ATOM 1908 C C . TRP A 1 256 ? 10.303 -3.510 18.452 1.00 83.25 256 TRP A C 1
ATOM 1910 O O . TRP A 1 256 ? 10.190 -2.785 19.439 1.00 83.25 256 TRP A O 1
ATOM 1920 N N . GLU A 1 257 ? 11.497 -3.823 17.943 1.00 78.94 257 GLU A N 1
ATOM 1921 C CA . GLU A 1 257 ? 12.774 -3.521 18.609 1.00 78.94 257 GLU A CA 1
ATOM 1922 C C . GLU A 1 257 ? 13.693 -2.604 17.801 1.00 78.94 257 GLU A C 1
ATOM 1924 O O . GLU A 1 257 ? 13.944 -1.473 18.216 1.00 78.94 257 GLU A O 1
ATOM 1929 N N . ALA A 1 258 ? 14.210 -3.087 16.670 1.00 77.44 258 ALA A N 1
ATOM 1930 C CA . ALA A 1 258 ? 15.287 -2.421 15.944 1.00 77.44 258 ALA A CA 1
ATOM 1931 C C . ALA A 1 258 ? 14.763 -1.611 14.750 1.00 77.44 258 ALA A C 1
ATOM 1933 O O . ALA A 1 258 ? 13.948 -2.132 13.987 1.00 77.44 258 ALA A O 1
ATOM 1934 N N . PRO A 1 259 ? 15.254 -0.375 14.533 1.00 73.69 259 PRO A N 1
ATOM 1935 C CA . PRO A 1 259 ? 14.889 0.411 13.364 1.00 73.69 259 PRO A CA 1
ATOM 1936 C C . PRO A 1 259 ? 15.385 -0.256 12.077 1.00 73.69 259 PRO A C 1
ATOM 1938 O O . PRO A 1 259 ? 16.423 -0.922 12.042 1.00 73.69 259 PRO A O 1
ATOM 1941 N N . LEU A 1 260 ? 14.654 -0.030 10.991 1.00 78.00 260 LEU A N 1
ATOM 1942 C CA . LEU A 1 260 ? 15.061 -0.481 9.667 1.00 78.00 260 LEU A CA 1
ATOM 1943 C C . LEU A 1 260 ? 16.236 0.340 9.140 1.00 78.00 260 LEU A C 1
ATOM 1945 O O . LEU A 1 260 ? 16.320 1.552 9.344 1.00 78.00 260 LEU A O 1
ATOM 1949 N N . ARG A 1 261 ? 17.106 -0.318 8.373 1.00 80.88 261 ARG A N 1
ATOM 1950 C CA . ARG A 1 261 ? 18.094 0.385 7.556 1.00 80.88 261 ARG A CA 1
ATOM 1951 C C . ARG A 1 261 ? 17.423 0.931 6.305 1.00 80.88 261 ARG A C 1
ATOM 1953 O O . ARG A 1 261 ? 16.838 0.179 5.530 1.00 80.88 261 ARG A O 1
ATOM 1960 N N . GLN A 1 262 ? 17.553 2.233 6.105 1.00 85.12 262 GLN A N 1
ATOM 1961 C CA . GLN A 1 262 ? 17.151 2.891 4.872 1.00 85.12 262 GLN A CA 1
ATOM 1962 C C . GLN A 1 262 ? 18.218 2.686 3.790 1.00 85.12 262 GLN A C 1
ATOM 1964 O O . GLN A 1 262 ? 19.412 2.618 4.089 1.00 85.12 262 GLN A O 1
ATOM 1969 N N . ALA A 1 263 ? 17.785 2.598 2.534 1.00 90.62 263 ALA A N 1
ATOM 1970 C CA . ALA A 1 263 ? 18.668 2.541 1.376 1.00 90.62 263 ALA A CA 1
ATOM 1971 C C . ALA A 1 263 ? 18.252 3.588 0.345 1.00 90.62 263 ALA A C 1
ATOM 1973 O O . ALA A 1 263 ? 17.070 3.737 0.034 1.00 90.62 263 ALA A O 1
ATOM 1974 N N . GLY A 1 264 ? 19.246 4.307 -0.175 1.00 94.25 264 GLY A N 1
ATOM 1975 C CA . GLY A 1 264 ? 19.076 5.280 -1.252 1.00 94.25 264 GLY A CA 1
ATOM 1976 C C . GLY A 1 264 ? 19.442 4.746 -2.636 1.00 94.25 264 GLY A C 1
A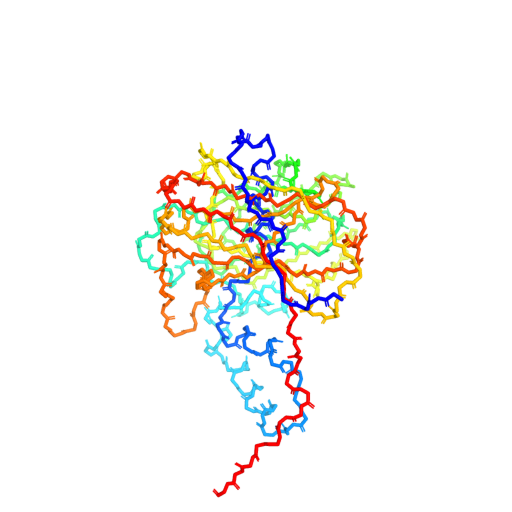TOM 1977 O O . GLY A 1 264 ? 19.488 5.526 -3.582 1.00 94.25 264 GLY A O 1
ATOM 1978 N N . SER A 1 265 ? 19.729 3.450 -2.754 1.00 96.62 265 SER A N 1
ATOM 1979 C CA . SER A 1 265 ? 20.121 2.811 -4.007 1.00 96.62 265 SER A CA 1
ATOM 1980 C C . SER A 1 265 ? 19.676 1.353 -4.072 1.00 96.62 265 SER A C 1
ATOM 1982 O O . SER A 1 265 ? 19.494 0.702 -3.038 1.00 96.62 265 SER A O 1
ATOM 1984 N N . ASN A 1 266 ? 19.557 0.840 -5.299 1.00 96.94 266 ASN A N 1
ATOM 1985 C CA . ASN A 1 266 ? 19.346 -0.577 -5.606 1.00 96.94 266 ASN A CA 1
ATOM 1986 C C . ASN A 1 266 ? 18.111 -1.202 -4.933 1.00 96.94 266 ASN A C 1
ATOM 1988 O O . ASN A 1 266 ? 18.117 -2.391 -4.598 1.00 96.94 266 ASN A O 1
ATOM 1992 N N . LEU A 1 267 ? 17.042 -0.421 -4.737 1.00 96.50 267 LEU A N 1
ATOM 1993 C CA . LEU A 1 267 ? 15.772 -0.969 -4.263 1.00 96.50 267 LEU A CA 1
ATOM 1994 C C . LEU A 1 267 ? 15.209 -1.974 -5.270 1.00 96.50 267 LEU A C 1
ATOM 1996 O O . LEU A 1 267 ? 15.256 -1.755 -6.476 1.00 96.50 267 LEU A O 1
ATOM 2000 N N . THR A 1 268 ? 14.610 -3.055 -4.778 1.00 97.94 268 THR A N 1
ATOM 2001 C CA . THR A 1 268 ? 13.824 -3.976 -5.613 1.00 97.94 268 THR A CA 1
ATOM 2002 C C . THR A 1 268 ? 12.418 -4.089 -5.069 1.00 97.94 268 THR A C 1
ATOM 2004 O O . THR A 1 268 ? 12.241 -4.543 -3.945 1.00 97.94 268 THR A O 1
ATOM 2007 N N . TYR A 1 269 ? 11.423 -3.704 -5.859 1.00 98.31 269 TYR A N 1
ATOM 2008 C CA . TYR A 1 269 ? 10.014 -3.825 -5.497 1.00 98.31 269 TYR A CA 1
ATOM 2009 C C . TYR A 1 269 ? 9.447 -5.170 -5.941 1.00 98.31 269 TYR A C 1
ATOM 2011 O O . TYR A 1 269 ? 9.802 -5.676 -7.008 1.00 98.31 269 TYR A O 1
ATOM 2019 N N . TYR A 1 270 ? 8.552 -5.735 -5.133 1.00 97.69 270 TYR A N 1
ATOM 2020 C CA . TYR A 1 270 ? 7.937 -7.030 -5.388 1.00 97.69 270 TYR A CA 1
ATOM 2021 C C . TYR A 1 270 ? 6.435 -6.892 -5.614 1.00 97.69 270 TYR A C 1
ATOM 2023 O O . TYR A 1 270 ? 5.717 -6.409 -4.739 1.00 97.69 270 TYR A O 1
ATOM 2031 N N . LEU A 1 271 ? 5.957 -7.369 -6.765 1.00 97.62 271 LEU A N 1
ATOM 2032 C CA . LEU A 1 271 ? 4.533 -7.422 -7.104 1.00 97.62 271 LEU A CA 1
ATOM 2033 C C . LEU A 1 271 ? 4.102 -8.887 -7.279 1.00 97.62 271 LEU A C 1
ATOM 2035 O O . LEU A 1 271 ? 4.570 -9.534 -8.217 1.00 97.62 271 LEU A O 1
ATOM 2039 N N . PRO A 1 272 ? 3.230 -9.437 -6.415 1.00 95.88 272 PRO A N 1
ATOM 2040 C CA . PRO A 1 272 ? 2.700 -10.785 -6.592 1.00 95.88 272 PRO A CA 1
ATOM 2041 C C . PRO A 1 272 ? 2.002 -10.950 -7.944 1.00 95.88 272 PRO A C 1
ATOM 2043 O O . PRO A 1 272 ? 1.196 -10.105 -8.331 1.00 95.88 272 PRO A O 1
ATOM 2046 N N . VAL A 1 273 ? 2.281 -12.051 -8.644 1.00 95.62 273 VAL A N 1
ATOM 2047 C CA . VAL A 1 273 ? 1.555 -12.409 -9.866 1.00 95.62 273 VAL A CA 1
ATOM 2048 C C . VAL A 1 273 ? 0.305 -13.181 -9.473 1.00 95.62 273 VAL A C 1
ATOM 2050 O O . VAL A 1 273 ? 0.381 -14.233 -8.836 1.00 95.62 273 VAL A O 1
ATOM 2053 N N . THR A 1 274 ? -0.852 -12.663 -9.866 1.00 94.12 274 THR A N 1
ATOM 2054 C CA . THR A 1 274 ? -2.146 -13.303 -9.629 1.00 94.12 274 THR A CA 1
ATOM 2055 C C . THR A 1 274 ? -2.694 -13.918 -10.920 1.00 94.12 274 THR A C 1
ATOM 2057 O O . THR A 1 274 ? -2.374 -13.444 -12.015 1.00 94.12 274 THR A O 1
ATOM 2060 N N . PRO A 1 275 ? -3.538 -14.967 -10.838 1.00 93.88 275 PRO A N 1
ATOM 2061 C CA . PRO A 1 275 ? -4.080 -15.626 -12.027 1.00 93.88 275 PRO A CA 1
ATOM 2062 C C . PRO A 1 275 ? -4.820 -14.686 -12.989 1.00 93.88 275 PRO A C 1
ATOM 2064 O O . PRO A 1 275 ? -4.808 -14.911 -14.196 1.00 93.88 275 PRO A O 1
ATOM 2067 N N . ASP A 1 276 ? -5.433 -13.611 -12.484 1.00 94.62 276 ASP A N 1
ATOM 2068 C CA . ASP A 1 276 ? -6.163 -12.636 -13.298 1.00 94.62 276 ASP A CA 1
ATOM 2069 C C . ASP A 1 276 ? -5.263 -11.716 -14.138 1.00 94.62 276 ASP A C 1
ATOM 2071 O O . ASP A 1 276 ? -5.797 -10.985 -14.977 1.00 94.62 276 ASP A O 1
ATOM 2075 N N . MET A 1 277 ? -3.938 -11.755 -13.953 1.00 96.62 277 MET A N 1
ATOM 2076 C CA . MET A 1 277 ? -2.968 -11.022 -14.779 1.00 96.62 277 MET A CA 1
ATOM 2077 C C . MET A 1 277 ? -2.648 -11.728 -16.103 1.00 96.62 277 MET A C 1
ATOM 2079 O O . MET A 1 277 ? -2.186 -11.079 -17.042 1.00 96.62 277 MET A O 1
ATOM 2083 N N . ALA A 1 278 ? -2.875 -13.042 -16.188 1.00 96.06 278 ALA A N 1
ATOM 2084 C CA . ALA A 1 278 ? -2.492 -13.845 -17.346 1.00 96.06 278 ALA A CA 1
ATOM 2085 C C . ALA A 1 278 ? -3.144 -13.324 -18.639 1.00 96.06 278 ALA A C 1
ATOM 2087 O O . ALA A 1 278 ? -4.350 -13.072 -18.693 1.00 96.06 278 ALA A O 1
ATOM 2088 N N . GLY A 1 279 ? -2.331 -13.152 -19.683 1.00 95.69 279 GLY A N 1
ATOM 2089 C CA . GLY A 1 279 ? -2.767 -12.707 -21.008 1.00 95.69 279 GLY A CA 1
ATOM 2090 C C . GLY A 1 279 ? -3.195 -11.239 -21.102 1.00 95.69 279 GLY A C 1
ATOM 2091 O O . GLY A 1 279 ? -3.599 -10.803 -22.178 1.00 95.69 279 GLY A O 1
ATOM 2092 N N . LYS A 1 280 ? -3.113 -10.463 -20.015 1.00 96.50 280 LYS A N 1
ATOM 2093 C CA . LYS A 1 280 ? -3.474 -9.041 -20.006 1.00 96.50 280 LYS A CA 1
ATOM 2094 C C . LYS A 1 280 ? -2.228 -8.155 -20.069 1.00 96.50 280 LYS A C 1
ATOM 2096 O O . LYS A 1 280 ? -1.189 -8.530 -19.520 1.00 96.50 280 LYS A O 1
ATOM 2101 N N . PRO A 1 281 ? -2.325 -6.968 -20.695 1.00 96.38 281 PRO A N 1
ATOM 2102 C CA . PRO A 1 281 ? -1.264 -5.979 -20.618 1.00 96.38 281 PRO A CA 1
ATOM 2103 C C . PRO A 1 281 ? -1.112 -5.501 -19.172 1.00 96.38 281 PRO A C 1
ATOM 2105 O O . PRO A 1 281 ? -2.086 -5.105 -18.518 1.00 96.38 281 PRO A O 1
ATOM 2108 N N . LEU A 1 282 ? 0.124 -5.567 -18.692 1.00 98.00 282 LEU A N 1
ATOM 2109 C CA . LEU A 1 282 ? 0.548 -5.082 -17.392 1.00 98.00 282 LEU A CA 1
ATOM 2110 C C . LEU A 1 282 ? 1.582 -3.978 -17.617 1.00 98.00 282 LEU A C 1
ATOM 2112 O O . LEU A 1 282 ? 2.698 -4.254 -18.061 1.00 98.00 282 LEU A O 1
ATOM 2116 N N . ASP A 1 283 ? 1.212 -2.738 -17.311 1.00 98.38 283 ASP A N 1
ATOM 2117 C CA . ASP A 1 283 ? 2.128 -1.603 -17.411 1.00 98.38 283 ASP A CA 1
ATOM 2118 C C . ASP A 1 283 ? 2.897 -1.488 -16.105 1.00 98.38 283 ASP A C 1
ATOM 2120 O O . ASP A 1 283 ? 2.320 -1.179 -15.066 1.00 98.38 283 ASP A O 1
ATOM 2124 N N .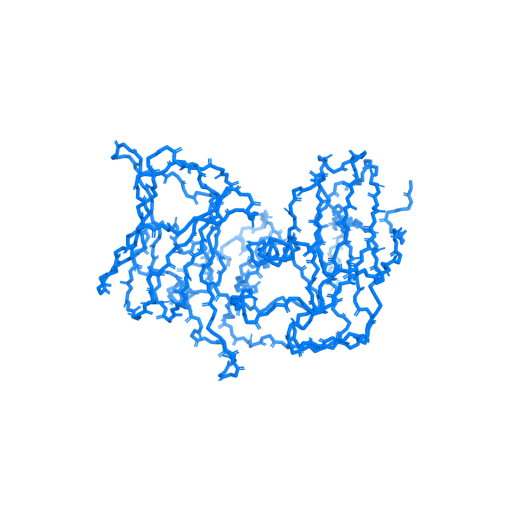 LEU A 1 284 ? 4.197 -1.732 -16.144 1.00 98.75 284 LEU A N 1
ATOM 2125 C CA . LEU A 1 284 ? 5.098 -1.500 -15.026 1.00 98.75 284 LEU A CA 1
ATOM 2126 C C . LEU A 1 284 ? 5.530 -0.040 -15.049 1.00 98.75 284 LEU A C 1
ATOM 2128 O O . LEU A 1 284 ? 5.892 0.477 -16.107 1.00 98.75 284 LEU A O 1
ATOM 2132 N N . VAL A 1 285 ? 5.498 0.617 -13.892 1.00 98.81 285 VAL A N 1
ATOM 2133 C CA . VAL A 1 285 ? 5.816 2.041 -13.775 1.00 98.81 285 VAL A CA 1
ATOM 2134 C C . VAL A 1 285 ? 6.712 2.271 -12.579 1.00 98.81 285 VAL A C 1
ATOM 2136 O O . VAL A 1 285 ? 6.442 1.776 -11.485 1.00 98.81 285 VAL A O 1
ATOM 2139 N N . VAL A 1 286 ? 7.755 3.067 -12.783 1.00 98.81 286 VAL A N 1
ATOM 2140 C CA . VAL A 1 286 ? 8.592 3.577 -11.703 1.00 98.81 286 VAL A CA 1
ATOM 2141 C C . VAL A 1 286 ? 8.555 5.093 -11.731 1.00 98.81 286 VAL A C 1
ATOM 2143 O O . VAL A 1 286 ? 8.781 5.701 -12.772 1.00 98.81 286 VAL A O 1
ATOM 2146 N N . LEU A 1 287 ? 8.244 5.694 -10.590 1.00 98.81 287 LEU A N 1
ATOM 2147 C CA . LEU A 1 287 ? 8.200 7.133 -10.383 1.00 98.81 287 LEU A CA 1
ATOM 2148 C C . LEU A 1 287 ? 9.450 7.556 -9.615 1.00 98.81 287 LEU A C 1
ATOM 2150 O O . LEU A 1 287 ? 9.723 6.999 -8.554 1.00 98.81 287 LEU A O 1
ATOM 2154 N N . THR A 1 288 ? 10.161 8.570 -10.097 1.00 98.62 288 THR A N 1
ATOM 2155 C CA . THR A 1 288 ? 11.075 9.347 -9.250 1.00 98.62 288 THR A CA 1
ATOM 2156 C C . THR A 1 288 ? 10.238 10.386 -8.525 1.00 98.62 288 THR A C 1
ATOM 2158 O O . THR A 1 288 ? 9.521 11.150 -9.169 1.00 98.62 288 THR A O 1
ATOM 2161 N N . LEU A 1 289 ? 10.293 10.402 -7.198 1.00 97.44 289 LEU A N 1
ATOM 2162 C CA . LEU A 1 289 ? 9.516 11.311 -6.360 1.00 97.44 289 LEU A CA 1
ATOM 2163 C C . LEU A 1 289 ? 10.304 12.597 -6.077 1.00 97.44 289 LEU A C 1
ATOM 2165 O O . LEU A 1 289 ? 11.518 12.667 -6.287 1.00 97.44 289 LEU A O 1
ATOM 2169 N N . ALA A 1 290 ? 9.621 13.625 -5.579 1.00 94.69 290 ALA A N 1
ATOM 2170 C CA . ALA A 1 290 ? 10.253 14.828 -5.055 1.00 94.69 290 ALA A CA 1
ATOM 2171 C C . ALA A 1 290 ? 11.338 14.463 -4.021 1.00 94.69 290 ALA A C 1
ATOM 2173 O O . ALA A 1 290 ? 11.157 13.551 -3.212 1.00 94.69 290 ALA A O 1
ATOM 2174 N N . ASN A 1 291 ? 12.475 15.165 -4.074 1.00 87.62 291 ASN A N 1
ATOM 2175 C CA . ASN A 1 291 ? 13.703 14.889 -3.308 1.00 87.62 291 ASN A CA 1
ATOM 2176 C C . ASN A 1 291 ? 14.421 13.565 -3.652 1.00 87.62 291 ASN A C 1
ATOM 2178 O O . ASN A 1 291 ? 15.437 13.243 -3.036 1.00 87.62 291 ASN A O 1
ATOM 2182 N N . GLY A 1 292 ? 13.926 12.806 -4.635 1.00 95.19 292 GLY A N 1
ATOM 2183 C CA . GLY A 1 292 ? 14.611 11.648 -5.199 1.00 95.19 292 GLY A CA 1
ATOM 2184 C C . GLY A 1 292 ? 15.671 12.022 -6.236 1.00 95.19 292 GLY A C 1
ATOM 2185 O O . GLY A 1 292 ? 15.740 13.153 -6.720 1.00 95.19 292 GLY A O 1
ATOM 2186 N N . LYS A 1 293 ? 16.490 11.035 -6.603 1.00 97.38 293 LYS A N 1
ATOM 2187 C CA . LYS A 1 293 ? 17.472 11.121 -7.694 1.00 97.38 293 LYS A CA 1
ATOM 2188 C C . LYS A 1 293 ? 17.029 10.235 -8.851 1.00 97.38 293 LYS A C 1
ATOM 2190 O O . LYS A 1 293 ? 16.509 9.154 -8.622 1.00 97.38 293 LYS A O 1
ATOM 2195 N N . ASN A 1 294 ? 17.227 10.670 -10.092 1.00 97.56 294 ASN A N 1
ATOM 2196 C CA . ASN A 1 294 ? 16.904 9.874 -11.282 1.00 97.56 294 ASN A CA 1
ATOM 2197 C C . ASN A 1 294 ? 18.165 9.229 -11.884 1.00 97.56 294 ASN A C 1
ATOM 2199 O O . ASN A 1 294 ? 18.401 9.321 -13.086 1.00 97.56 294 ASN A O 1
ATOM 2203 N N . GLU A 1 295 ? 19.008 8.638 -11.036 1.00 98.12 295 GLU A N 1
ATOM 2204 C CA . GLU A 1 295 ? 20.321 8.083 -11.394 1.00 98.12 295 GLU A CA 1
ATOM 2205 C C . GLU A 1 295 ? 20.305 6.549 -11.316 1.00 98.12 295 GLU A C 1
ATOM 2207 O O . GLU A 1 295 ? 21.215 5.909 -10.785 1.00 98.12 295 GLU A O 1
ATOM 2212 N N . TYR A 1 296 ? 19.231 5.950 -11.829 1.00 98.19 296 TYR A N 1
ATOM 2213 C CA . TYR A 1 296 ? 18.986 4.514 -11.777 1.00 98.19 29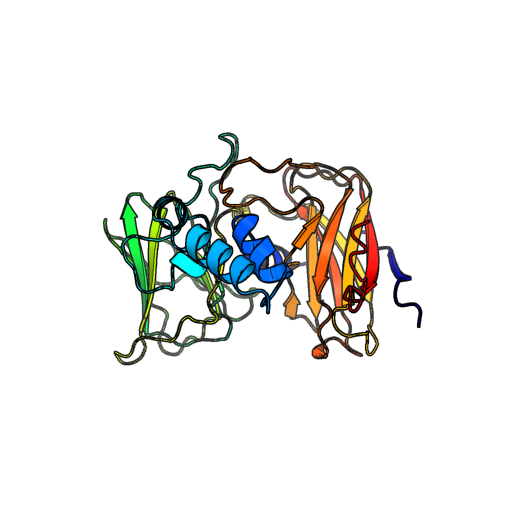6 TYR A CA 1
ATOM 2214 C C . TYR A 1 296 ? 18.367 3.990 -13.077 1.00 98.19 296 TYR A C 1
ATOM 2216 O O . TYR A 1 296 ? 17.829 4.751 -13.883 1.00 98.19 296 TYR A O 1
ATOM 2224 N N . LYS A 1 297 ? 18.447 2.673 -13.283 1.00 98.31 297 LYS A N 1
ATOM 2225 C CA . LYS A 1 297 ? 17.880 1.957 -14.430 1.00 98.31 297 LYS A CA 1
ATOM 2226 C C . LYS A 1 297 ? 16.923 0.871 -13.949 1.00 98.31 297 LYS A C 1
ATOM 2228 O O . LYS A 1 297 ? 17.374 -0.106 -13.347 1.00 98.31 297 LYS A O 1
ATOM 2233 N N . PRO A 1 298 ? 15.611 1.010 -14.196 1.00 98.50 298 PRO A N 1
ATOM 2234 C CA . PRO A 1 298 ? 14.671 -0.007 -13.770 1.00 98.50 298 PRO A CA 1
ATOM 2235 C C . PRO A 1 298 ? 14.656 -1.214 -14.705 1.00 98.50 298 PRO A C 1
ATOM 2237 O O . PRO A 1 298 ? 14.494 -1.082 -15.922 1.00 98.50 298 PRO A O 1
ATOM 2240 N N . VAL A 1 299 ? 14.732 -2.407 -14.123 1.00 98.62 299 VAL A N 1
ATOM 2241 C CA . VAL A 1 299 ? 14.612 -3.673 -14.848 1.00 98.62 299 VAL A CA 1
ATOM 2242 C C . VAL A 1 299 ? 13.581 -4.560 -14.166 1.00 98.62 299 VAL A C 1
ATOM 2244 O O . VAL A 1 299 ? 13.626 -4.787 -12.957 1.00 98.62 299 VAL A O 1
ATOM 2247 N N . ALA A 1 300 ? 12.652 -5.085 -14.959 1.00 98.44 300 ALA A N 1
ATOM 2248 C CA . ALA A 1 300 ? 11.640 -6.018 -14.504 1.00 98.44 300 ALA A CA 1
ATOM 2249 C C . ALA A 1 300 ? 12.073 -7.463 -14.756 1.00 98.44 300 ALA A C 1
ATOM 2251 O O . ALA A 1 300 ? 12.451 -7.841 -15.870 1.00 98.44 300 ALA A O 1
ATOM 2252 N N . TRP A 1 301 ? 11.937 -8.282 -13.724 1.00 97.88 301 TRP A N 1
ATOM 2253 C CA . TRP A 1 301 ? 12.141 -9.722 -13.744 1.00 97.88 301 TRP A CA 1
ATOM 2254 C C . TRP A 1 301 ? 10.894 -10.418 -13.218 1.00 97.88 301 TRP A C 1
ATOM 2256 O O . TRP A 1 301 ? 10.094 -9.821 -12.501 1.00 97.88 301 TRP A O 1
ATOM 2266 N N . ILE A 1 302 ? 10.759 -11.697 -13.532 1.00 96.44 302 ILE A N 1
ATOM 2267 C CA . ILE A 1 302 ? 9.827 -12.591 -12.855 1.00 96.44 302 ILE A CA 1
ATOM 2268 C C . ILE A 1 302 ? 10.595 -13.750 -12.247 1.00 96.44 302 ILE A C 1
ATOM 2270 O O . ILE A 1 302 ? 11.590 -14.224 -12.803 1.00 96.44 302 ILE A O 1
ATOM 2274 N N . THR A 1 303 ? 10.126 -14.171 -11.084 1.00 93.50 303 THR A N 1
ATOM 2275 C CA . THR A 1 303 ? 10.649 -15.299 -10.334 1.00 93.50 303 THR A CA 1
ATOM 2276 C C . THR A 1 303 ? 9.492 -16.031 -9.662 1.00 93.50 303 THR A C 1
ATOM 2278 O O . THR A 1 303 ? 8.436 -15.445 -9.418 1.00 93.50 303 THR A O 1
ATOM 2281 N N . SER A 1 304 ? 9.693 -17.295 -9.312 1.00 88.19 304 SER A N 1
ATOM 2282 C CA . SER A 1 304 ? 8.800 -18.034 -8.424 1.00 88.19 304 SER A CA 1
ATOM 2283 C C . SER A 1 304 ? 9.561 -18.480 -7.189 1.00 88.19 304 SER A C 1
ATOM 2285 O O . SER A 1 304 ? 10.670 -19.006 -7.295 1.00 88.19 304 SER A O 1
ATOM 2287 N N . ARG A 1 305 ? 8.959 -18.313 -6.009 1.00 73.31 305 ARG A N 1
ATOM 2288 C CA . ARG A 1 305 ? 9.391 -19.086 -4.843 1.00 73.31 305 ARG A CA 1
ATOM 2289 C C . ARG A 1 305 ? 8.924 -20.514 -5.074 1.00 73.31 305 ARG A C 1
ATOM 2291 O O . ARG A 1 305 ? 7.734 -20.785 -4.954 1.00 73.31 305 ARG A O 1
ATOM 2298 N N . GLU A 1 306 ? 9.841 -21.426 -5.369 1.00 57.56 306 GLU A N 1
ATOM 2299 C CA . GLU A 1 306 ? 9.582 -22.807 -4.977 1.00 57.56 306 GLU A CA 1
ATOM 2300 C C . GLU A 1 306 ? 9.477 -22.791 -3.448 1.00 57.56 306 GLU A C 1
ATOM 2302 O O . GLU A 1 306 ? 10.403 -22.308 -2.781 1.00 57.56 306 GLU A O 1
ATOM 2307 N N . PRO A 1 307 ? 8.352 -23.218 -2.849 1.00 51.03 307 PRO A N 1
ATOM 2308 C CA . PRO A 1 307 ? 8.336 -23.387 -1.412 1.00 51.03 307 PRO A CA 1
ATOM 2309 C C . PRO A 1 307 ? 9.455 -24.377 -1.060 1.00 51.03 307 PRO A C 1
ATOM 2311 O O . PRO A 1 307 ? 9.767 -25.279 -1.841 1.00 51.03 307 PRO A O 1
ATOM 2314 N N . MET A 1 308 ? 10.088 -24.232 0.104 1.00 46.03 308 MET A N 1
ATOM 2315 C CA . MET A 1 308 ? 10.980 -25.279 0.606 1.00 46.03 308 MET A CA 1
ATOM 2316 C C . MET A 1 308 ? 10.119 -26.493 1.006 1.00 46.03 308 MET A C 1
ATOM 2318 O O . MET A 1 308 ? 9.898 -26.737 2.185 1.00 46.03 308 MET A O 1
ATOM 2322 N N . VAL A 1 309 ? 9.570 -27.227 0.031 1.00 43.19 309 VAL A N 1
ATOM 2323 C CA . VAL A 1 309 ? 8.577 -28.305 0.231 1.00 43.19 309 VAL A CA 1
ATOM 2324 C C . VAL A 1 309 ? 9.215 -29.593 0.777 1.00 43.19 309 VAL A C 1
ATOM 2326 O O . VAL A 1 309 ? 8.526 -30.570 1.032 1.00 43.19 309 VAL A O 1
ATOM 2329 N N . GLY A 1 310 ? 10.523 -29.627 1.038 1.00 43.50 310 GLY A N 1
ATOM 2330 C CA . GLY A 1 310 ? 11.122 -30.826 1.618 1.00 43.50 310 GLY A CA 1
ATOM 2331 C C . GLY A 1 310 ? 12.632 -30.793 1.704 1.00 43.50 310 GLY A C 1
ATOM 2332 O O . GLY A 1 310 ? 13.305 -31.547 1.010 1.00 43.50 310 GLY A O 1
ATOM 2333 N N . ARG A 1 311 ? 13.183 -29.955 2.582 1.00 45.91 311 ARG A N 1
ATOM 2334 C CA . ARG A 1 311 ? 14.529 -30.218 3.098 1.00 45.91 311 ARG A CA 1
ATOM 2335 C C . ARG A 1 311 ? 14.394 -30.734 4.519 1.00 45.91 311 ARG A C 1
ATOM 2337 O O . ARG A 1 311 ? 13.911 -30.027 5.397 1.00 45.91 311 ARG A O 1
ATOM 2344 N N . VAL A 1 312 ? 14.782 -31.992 4.705 1.00 51.25 312 VAL A N 1
ATOM 2345 C CA . VAL A 1 312 ? 14.984 -32.585 6.025 1.00 51.25 312 VAL A CA 1
ATOM 2346 C C . VAL A 1 312 ? 16.088 -31.776 6.692 1.00 51.25 312 VAL A C 1
ATOM 2348 O O . VAL A 1 312 ? 17.182 -31.653 6.141 1.00 51.25 312 VAL A O 1
ATOM 2351 N N . VAL A 1 313 ? 15.795 -31.189 7.851 1.00 49.16 313 VAL A N 1
ATOM 2352 C CA . VAL A 1 313 ? 16.849 -30.691 8.733 1.00 49.16 313 VAL A CA 1
ATOM 2353 C C . VAL A 1 313 ? 17.565 -31.932 9.247 1.00 49.16 313 VAL A C 1
ATOM 2355 O O . VAL A 1 313 ? 17.046 -32.638 10.109 1.00 49.16 313 VAL A O 1
ATOM 2358 N N . VAL A 1 314 ? 18.713 -32.247 8.652 1.00 44.47 314 VAL A N 1
ATOM 2359 C CA . VAL A 1 314 ? 19.621 -33.251 9.201 1.00 44.47 314 VAL A CA 1
ATOM 2360 C C . VAL A 1 314 ? 20.323 -32.568 10.364 1.00 44.47 314 VAL A C 1
ATOM 2362 O O . VAL A 1 314 ? 21.152 -31.683 10.162 1.00 44.47 314 VAL A O 1
ATOM 2365 N N . VAL A 1 315 ? 19.899 -32.902 11.577 1.00 48.88 315 VAL A N 1
ATOM 2366 C CA . VAL A 1 315 ? 20.668 -32.596 12.781 1.00 48.88 315 VAL A CA 1
ATOM 2367 C C . VAL A 1 315 ? 21.618 -33.776 12.949 1.00 48.88 315 VAL A C 1
ATOM 2369 O O . VAL A 1 315 ? 21.153 -34.879 13.235 1.00 48.88 315 VAL A O 1
ATOM 2372 N N . GLU A 1 316 ? 22.902 -33.564 12.663 1.00 45.72 316 GLU A N 1
ATOM 2373 C CA . GLU A 1 316 ? 23.974 -34.473 13.096 1.00 45.72 316 GLU A CA 1
ATOM 2374 C C . GLU A 1 316 ? 24.325 -34.214 14.564 1.00 45.72 316 GLU A C 1
ATOM 2376 O O . GLU A 1 316 ? 24.335 -33.025 14.968 1.00 45.72 316 GLU A O 1
#

Radius of gyration: 20.14 Å; chains: 1; bounding box: 52×52×48 Å

Sequence (316 aa):
QSTHRRLAELAPCAVPADAQALYEATCFAADNDALEARSLRRSGPTLVPQVQAARDAFFGQELFRSRGCWDKLLFDGERGTGLVQGGRLPTNVDGLPELRIDLGAPTVADSFVLQLAGGTTSGQAEGSADLLRWTVLPTTVTAETVTIAPPARMALRYLRLARGSMHICEVTAEQGGLALPRTSWRASELFESYARRTATAAWSATVTLGHEAPGSYLCIALEGEHGVDGAWAAARLAGRPLGCPDRAPSFLSNVWEAPLRQAGSNLTYYLPVTPDMAGKPLDLVVLTLANGKNEYKPVAWITSREPMVGRVVVVE